Protein AF-A0A2D7HIH8-F1 (afdb_monomer_lite)

Sequence (206 aa):
MIPDLDVGAEVGEQAYMVDDRPMPNAGRTKSVAWIARYSQILTGLLAQSIFVVACVTLFLMLADKAQQDDVNGSGTAVMVAGGFLPLLVSVIYMFLAVKVKFRRALDAYQASDDSPSLPICTDQPLTKPLETLLLAFTAAIHKSQAFFFTSATINLVLVFFDESWLHLLFAFLCAFSIVWLVPTVGRLARFIQNALDMQRDVNAAS

Structure (mmCIF, N/CA/C/O backbone):
data_AF-A0A2D7HIH8-F1
#
_entry.id   AF-A0A2D7HIH8-F1
#
loop_
_atom_site.group_PDB
_atom_site.id
_atom_site.type_symbol
_atom_site.label_atom_id
_atom_site.label_alt_id
_atom_site.label_comp_id
_atom_site.label_asym_id
_atom_site.label_entity_id
_atom_site.label_seq_id
_atom_site.pdbx_PDB_ins_code
_atom_site.Cartn_x
_atom_site.Cartn_y
_atom_site.Cartn_z
_atom_site.occupancy
_atom_site.B_iso_or_equiv
_atom_site.auth_seq_id
_atom_site.auth_comp_id
_atom_site.auth_asym_id
_atom_site.auth_atom_id
_atom_site.pdbx_PDB_model_num
ATOM 1 N N . MET A 1 1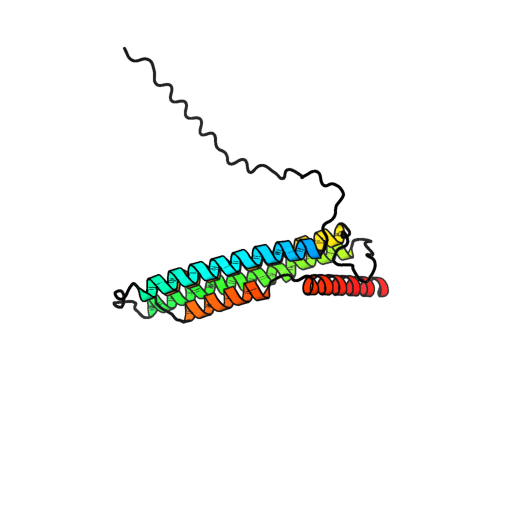 ? -2.226 63.206 -20.205 1.00 38.53 1 MET A N 1
ATOM 2 C CA . MET A 1 1 ? -2.644 63.290 -18.793 1.00 38.53 1 MET A CA 1
ATOM 3 C C . MET A 1 1 ? -3.274 61.947 -18.476 1.00 38.53 1 MET A C 1
ATOM 5 O O . MET A 1 1 ? -4.371 61.672 -18.940 1.00 38.53 1 MET A O 1
ATOM 9 N N . ILE A 1 2 ? -2.465 61.055 -17.913 1.00 36.53 2 ILE A N 1
ATOM 10 C CA . ILE A 1 2 ? -2.778 59.644 -17.660 1.00 36.53 2 ILE A CA 1
ATOM 11 C C . ILE A 1 2 ? -3.163 59.574 -16.179 1.00 36.53 2 ILE A C 1
ATOM 13 O O . ILE A 1 2 ? -2.367 60.067 -15.382 1.00 36.53 2 ILE A O 1
ATOM 17 N N . PRO A 1 3 ? -4.345 59.063 -15.798 1.00 43.69 3 PRO A N 1
ATOM 18 C CA . PRO A 1 3 ? -4.648 58.825 -14.396 1.00 43.69 3 PRO A CA 1
ATOM 19 C C . PRO A 1 3 ? -3.954 57.552 -13.901 1.00 43.69 3 PRO A C 1
ATOM 21 O O . PRO A 1 3 ? -3.721 56.610 -14.660 1.00 43.69 3 PRO A O 1
ATOM 24 N N . ASP A 1 4 ? -3.598 57.611 -12.625 1.00 36.56 4 ASP A N 1
ATOM 25 C CA . ASP A 1 4 ? -2.569 56.845 -11.942 1.00 36.56 4 ASP A CA 1
ATOM 26 C C . ASP A 1 4 ? -2.761 55.322 -11.914 1.00 36.56 4 ASP A C 1
ATOM 28 O O . ASP A 1 4 ? -3.851 54.784 -11.715 1.00 36.56 4 ASP A O 1
ATOM 32 N N . LEU A 1 5 ? -1.624 54.643 -12.073 1.00 40.06 5 LEU A N 1
ATOM 33 C CA . LEU A 1 5 ? -1.386 53.250 -11.722 1.00 40.06 5 LEU A CA 1
ATOM 34 C C . LEU A 1 5 ? -1.278 53.142 -10.198 1.00 40.06 5 LEU A C 1
ATOM 36 O O . LEU A 1 5 ? -0.216 53.410 -9.643 1.00 40.06 5 LEU A O 1
ATOM 40 N N . ASP A 1 6 ? -2.346 52.696 -9.545 1.00 34.28 6 ASP A N 1
ATOM 41 C CA . ASP A 1 6 ? -2.278 52.183 -8.177 1.00 34.28 6 ASP A CA 1
ATOM 42 C C . ASP A 1 6 ? -2.284 50.648 -8.239 1.00 34.28 6 ASP A C 1
ATOM 44 O O . ASP A 1 6 ? -3.316 49.979 -8.179 1.00 34.28 6 ASP A O 1
ATOM 48 N N . VAL A 1 7 ? -1.101 50.078 -8.491 1.00 37.53 7 VAL A N 1
ATOM 49 C CA . VAL A 1 7 ? -0.862 48.632 -8.397 1.00 37.53 7 VAL A CA 1
ATOM 50 C C . VAL A 1 7 ? -0.549 48.329 -6.936 1.00 37.53 7 VAL A C 1
ATOM 52 O O . VAL A 1 7 ? 0.606 48.192 -6.532 1.00 37.53 7 VAL A O 1
ATOM 55 N N . GLY A 1 8 ? -1.609 48.250 -6.136 1.00 32.06 8 GLY A N 1
ATOM 56 C CA . GLY A 1 8 ? -1.572 47.652 -4.810 1.00 32.06 8 GLY A CA 1
ATOM 57 C C . GLY A 1 8 ? -1.309 46.154 -4.939 1.00 32.06 8 GLY A C 1
ATOM 58 O O . GLY A 1 8 ? -2.203 45.373 -5.255 1.00 32.06 8 GLY A O 1
ATOM 59 N N . ALA A 1 9 ? -0.059 45.756 -4.724 1.00 38.03 9 ALA A N 1
ATOM 60 C CA . ALA A 1 9 ? 0.328 44.369 -4.541 1.00 38.03 9 ALA A CA 1
ATOM 61 C C . ALA A 1 9 ? -0.139 43.885 -3.158 1.00 38.03 9 ALA A C 1
ATOM 63 O O . ALA A 1 9 ? 0.618 43.930 -2.193 1.00 38.03 9 ALA A O 1
ATOM 64 N N . GLU A 1 10 ? -1.372 43.391 -3.063 1.00 32.16 10 GLU A N 1
ATOM 65 C CA . GLU A 1 10 ? -1.753 42.470 -1.991 1.00 32.16 10 GLU A CA 1
ATOM 66 C C . GLU A 1 10 ? -1.713 41.043 -2.537 1.00 32.16 10 GLU A C 1
ATOM 68 O O . GLU A 1 10 ? -2.625 40.555 -3.202 1.00 32.16 10 GLU A O 1
ATOM 73 N N . VAL A 1 11 ? -0.591 40.378 -2.259 1.00 34.62 11 VAL A N 1
ATOM 74 C CA . VAL A 1 11 ? -0.407 38.930 -2.381 1.00 34.62 11 VAL A CA 1
ATOM 75 C C . VAL A 1 11 ? -1.302 38.268 -1.331 1.00 34.62 11 VAL A C 1
ATOM 77 O O . VAL A 1 11 ? -0.875 37.917 -0.233 1.00 34.62 11 VAL A O 1
ATOM 80 N N . GLY A 1 12 ? -2.584 38.165 -1.660 1.00 34.81 12 GLY A N 1
ATOM 81 C CA . GLY A 1 12 ? -3.592 37.446 -0.904 1.00 34.81 12 GLY A CA 1
ATOM 82 C C . GLY A 1 12 ? -3.824 36.071 -1.508 1.00 34.81 12 GLY A C 1
ATOM 83 O O . GLY A 1 12 ? -4.753 35.899 -2.275 1.00 34.81 12 GLY A O 1
ATOM 84 N N . GLU A 1 13 ? -2.997 35.095 -1.142 1.00 34.56 13 GLU A N 1
ATOM 85 C CA . GLU A 1 13 ? -3.428 33.695 -1.042 1.00 34.56 13 GLU A CA 1
ATOM 86 C C . GLU A 1 13 ? -2.416 32.938 -0.176 1.00 34.56 13 GLU A C 1
ATOM 88 O O . GLU A 1 13 ? -1.665 32.063 -0.605 1.00 34.56 13 GLU A O 1
ATOM 93 N N . GLN A 1 14 ? -2.388 33.299 1.112 1.00 31.08 14 GLN A N 1
ATOM 94 C CA . GLN A 1 14 ? -2.093 32.288 2.117 1.00 31.08 14 GLN A CA 1
ATOM 95 C C . GLN A 1 14 ? -3.115 31.178 1.894 1.00 31.08 14 GLN A C 1
ATOM 97 O O . GLN A 1 14 ? -4.311 31.388 2.098 1.00 31.08 14 GLN A O 1
ATOM 102 N N . ALA A 1 15 ? -2.635 30.020 1.445 1.00 32.78 15 ALA A N 1
ATOM 103 C CA . ALA A 1 15 ? -3.361 28.767 1.469 1.00 32.78 15 ALA A CA 1
ATOM 104 C C . ALA A 1 15 ? -3.721 28.456 2.928 1.00 32.78 15 ALA A C 1
ATOM 106 O O . ALA A 1 15 ? -3.041 27.709 3.632 1.00 32.78 15 ALA A O 1
ATOM 107 N N . TYR A 1 16 ? -4.793 29.096 3.387 1.00 28.25 16 TYR A N 1
ATOM 108 C CA . TYR A 1 16 ? -5.536 28.745 4.572 1.00 28.25 16 TYR A CA 1
ATOM 109 C C . TYR A 1 16 ? -6.182 27.405 4.241 1.00 28.25 16 TYR A C 1
ATOM 111 O O . TYR A 1 16 ? -7.265 27.331 3.662 1.00 28.25 16 TYR A O 1
ATOM 119 N N . MET A 1 17 ? -5.437 26.333 4.513 1.00 34.25 17 MET A N 1
ATOM 120 C CA . MET A 1 17 ? -5.968 24.982 4.588 1.00 34.25 17 MET A CA 1
ATOM 121 C C . MET A 1 17 ? -7.079 25.042 5.625 1.00 34.25 17 MET A C 1
ATOM 123 O O . MET A 1 17 ? -6.814 25.071 6.824 1.00 34.25 17 MET A O 1
ATOM 127 N N . VAL A 1 18 ? -8.306 25.182 5.124 1.00 35.44 18 VAL A N 1
ATOM 128 C CA . VAL A 1 18 ? -9.526 25.197 5.914 1.00 35.44 18 VAL A CA 1
ATOM 129 C C . VAL A 1 18 ? -9.511 23.936 6.752 1.00 35.44 18 VAL A C 1
ATOM 131 O O . VAL A 1 18 ? -9.624 22.821 6.243 1.00 35.44 18 VAL A O 1
ATOM 134 N N . ASP A 1 19 ? -9.311 24.199 8.034 1.00 36.19 19 ASP A N 1
ATOM 135 C CA . ASP A 1 19 ? -9.434 23.293 9.147 1.00 36.19 19 ASP A CA 1
ATOM 136 C C . ASP A 1 19 ? -10.700 22.448 9.012 1.00 36.19 19 ASP A C 1
ATOM 138 O O . ASP A 1 19 ? -11.729 22.887 8.477 1.00 36.19 19 ASP A O 1
ATOM 142 N N . ASP A 1 20 ? -10.579 21.230 9.519 1.00 43.06 20 ASP A N 1
ATOM 143 C CA . ASP A 1 20 ? -11.629 20.248 9.713 1.00 43.06 20 ASP A CA 1
ATOM 144 C C . ASP A 1 20 ? -12.991 20.902 9.984 1.00 43.06 20 ASP A C 1
ATOM 146 O O . ASP A 1 20 ? -13.301 21.314 11.102 1.00 43.06 20 ASP A O 1
ATOM 150 N N . ARG A 1 21 ? -13.864 20.959 8.969 1.00 30.98 21 ARG A N 1
ATOM 151 C CA . ARG A 1 21 ? -15.290 21.142 9.243 1.00 30.98 21 ARG A CA 1
ATOM 152 C C . ARG A 1 21 ? -15.839 19.798 9.715 1.00 30.98 21 ARG A C 1
ATOM 154 O O . ARG A 1 21 ? -15.918 18.870 8.904 1.00 30.98 21 ARG A O 1
ATOM 161 N N . PRO A 1 22 ? -16.268 19.672 10.984 1.00 37.53 22 PRO A N 1
ATOM 162 C CA . PRO A 1 22 ? -16.961 18.483 11.437 1.00 37.53 22 PRO A CA 1
ATOM 163 C C . PRO A 1 22 ? -18.306 18.440 10.711 1.00 37.53 22 PRO A C 1
ATOM 165 O O . PRO A 1 22 ? -19.187 19.267 10.948 1.00 37.53 22 PRO A O 1
ATOM 168 N N . MET A 1 23 ? -18.472 17.488 9.793 1.00 38.31 23 MET A N 1
ATOM 169 C CA . MET A 1 23 ? -19.805 17.171 9.289 1.00 38.31 23 MET A CA 1
ATOM 170 C C . MET A 1 23 ? -20.709 16.813 10.482 1.00 38.31 23 MET A C 1
ATOM 172 O O . MET A 1 23 ? -20.286 16.039 11.348 1.00 38.31 23 MET A O 1
ATOM 176 N N . PRO A 1 24 ? -21.955 17.317 10.533 1.00 37.25 24 PRO A N 1
ATOM 177 C CA . PRO A 1 24 ? -22.901 16.997 11.590 1.00 37.25 24 PRO A CA 1
ATOM 178 C C . PRO A 1 24 ? -23.431 15.572 11.383 1.00 37.25 24 PRO A C 1
ATOM 180 O O . PRO A 1 24 ? -24.516 15.356 10.861 1.00 37.25 24 PRO A O 1
ATOM 183 N N . ASN A 1 25 ? -22.635 14.585 11.787 1.00 38.59 25 ASN A N 1
ATOM 184 C CA . ASN A 1 25 ? -23.051 13.208 12.050 1.00 38.59 25 ASN A CA 1
ATOM 185 C C . ASN A 1 25 ? -22.537 12.814 13.442 1.00 38.59 25 ASN A C 1
ATOM 187 O O . ASN A 1 25 ? -21.854 11.808 13.627 1.00 38.59 25 ASN A O 1
ATOM 191 N N . ALA A 1 26 ? -22.848 13.642 14.440 1.00 37.25 26 ALA A N 1
ATOM 192 C CA . ALA A 1 26 ? -22.673 13.293 15.841 1.00 37.25 26 ALA A CA 1
ATOM 193 C C . ALA A 1 26 ? -23.680 12.185 16.197 1.00 37.25 26 ALA A C 1
ATOM 195 O O . ALA A 1 26 ? -24.811 12.464 16.582 1.00 37.25 26 ALA A O 1
ATOM 196 N N . GLY A 1 27 ? -23.290 10.924 15.997 1.00 46.00 27 GLY A N 1
ATOM 197 C CA . GLY A 1 27 ? -24.032 9.771 16.520 1.00 46.00 27 GLY A CA 1
ATOM 198 C C . GLY A 1 27 ? -24.073 8.520 15.644 1.00 46.00 27 GLY A C 1
ATOM 199 O O . GLY A 1 27 ? -24.504 7.482 16.132 1.00 46.00 27 GLY A O 1
ATOM 200 N N . ARG A 1 28 ? -23.627 8.563 14.380 1.00 53.22 28 ARG A N 1
ATOM 201 C CA . ARG A 1 28 ? -23.607 7.365 13.523 1.00 53.22 28 ARG A CA 1
ATOM 202 C C . ARG A 1 28 ? -22.171 6.879 13.354 1.00 53.22 28 ARG A C 1
ATOM 204 O O . ARG A 1 28 ? -21.472 7.305 12.438 1.00 53.22 28 ARG A O 1
ATOM 211 N N . THR A 1 29 ? -21.735 6.026 14.271 1.00 62.94 29 THR A N 1
ATOM 212 C CA . THR A 1 29 ? -20.437 5.358 14.174 1.00 62.94 29 THR A CA 1
ATOM 213 C C . THR A 1 29 ? -20.389 4.475 12.927 1.00 62.94 29 THR A C 1
ATOM 215 O O . THR A 1 29 ? -21.399 3.908 12.489 1.00 62.94 29 THR A O 1
ATOM 218 N N . LYS A 1 30 ? -19.223 4.424 12.280 1.00 80.00 30 LYS A N 1
ATOM 219 C CA . LYS A 1 30 ? -19.047 3.693 11.016 1.00 80.00 30 LYS A CA 1
ATOM 220 C C . LYS A 1 30 ? -19.024 2.187 11.273 1.00 80.00 30 LYS A C 1
ATOM 222 O O . LYS A 1 30 ? -18.471 1.735 12.269 1.00 80.00 30 LYS A O 1
ATOM 227 N N . SER A 1 31 ? -19.602 1.402 10.365 1.00 82.38 31 SER A N 1
ATOM 228 C CA . SER A 1 31 ? -19.526 -0.062 10.425 1.00 82.38 31 SER A CA 1
ATOM 229 C C . SER A 1 31 ? -18.225 -0.585 9.806 1.00 82.38 31 SER A C 1
ATOM 231 O O . SER A 1 31 ? -17.605 0.078 8.965 1.00 82.38 31 SER A O 1
ATOM 233 N N . VAL A 1 32 ? -17.822 -1.807 10.172 1.00 81.56 32 VAL A N 1
ATOM 234 C CA . VAL A 1 32 ? -16.641 -2.484 9.593 1.00 81.56 32 VAL A CA 1
ATOM 235 C C . VAL A 1 32 ? -16.785 -2.616 8.078 1.00 81.56 32 VAL A C 1
ATOM 237 O O . VAL A 1 32 ? -15.830 -2.374 7.339 1.00 81.56 32 VAL A O 1
ATOM 240 N N . ALA A 1 33 ? -17.984 -2.969 7.606 1.00 84.19 33 ALA A N 1
ATOM 241 C CA . ALA A 1 33 ? -18.280 -3.107 6.186 1.00 84.19 33 ALA A CA 1
ATOM 242 C C . ALA A 1 33 ? -18.100 -1.784 5.428 1.00 84.19 33 ALA A C 1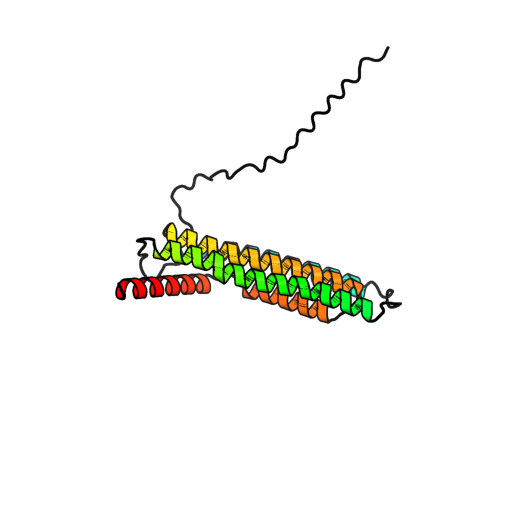
ATOM 244 O O . ALA A 1 33 ? -17.541 -1.780 4.330 1.00 84.19 33 ALA A O 1
ATOM 245 N N . TRP A 1 34 ? -18.522 -0.659 6.018 1.00 86.12 34 TRP A N 1
ATOM 246 C CA . TRP A 1 34 ? -18.330 0.661 5.416 1.00 86.12 34 TRP A CA 1
ATOM 247 C C . TRP A 1 34 ? -16.842 1.012 5.301 1.00 86.12 34 TRP A C 1
ATOM 249 O O . TRP A 1 34 ? -16.383 1.389 4.221 1.00 86.12 34 TRP A O 1
ATOM 259 N N . ILE A 1 35 ? -16.080 0.819 6.384 1.00 84.50 35 ILE A N 1
ATOM 260 C CA . ILE A 1 35 ? -14.635 1.096 6.425 1.00 84.50 35 ILE A CA 1
ATOM 261 C C . ILE A 1 35 ? -13.893 0.231 5.395 1.00 84.50 35 ILE A C 1
ATOM 263 O O . ILE A 1 35 ? -13.092 0.747 4.617 1.00 84.50 35 ILE A O 1
ATOM 267 N N . ALA A 1 36 ? -14.206 -1.066 5.331 1.00 85.56 36 ALA A N 1
ATOM 268 C CA . ALA A 1 36 ? -13.602 -1.987 4.372 1.00 85.56 36 ALA A CA 1
ATOM 269 C C . ALA A 1 36 ? -13.876 -1.575 2.920 1.00 85.56 36 ALA A C 1
ATOM 271 O O . ALA A 1 36 ? -12.947 -1.491 2.120 1.00 85.56 36 ALA A O 1
ATOM 272 N N . ARG A 1 37 ? -15.141 -1.286 2.577 1.00 87.38 37 ARG A N 1
ATOM 273 C CA . ARG A 1 37 ? -15.528 -0.899 1.210 1.00 87.38 37 ARG A CA 1
ATOM 274 C C . ARG A 1 37 ? -14.838 0.387 0.776 1.00 87.38 37 ARG A C 1
ATOM 276 O O . ARG A 1 37 ? -14.307 0.442 -0.329 1.00 87.38 37 ARG A O 1
ATOM 283 N N . TYR A 1 38 ? -14.806 1.392 1.651 1.00 88.06 38 TYR A N 1
ATOM 284 C CA . TYR A 1 38 ? -14.113 2.649 1.379 1.00 88.06 38 TYR A CA 1
ATOM 285 C C . TYR A 1 38 ? -12.633 2.409 1.045 1.00 88.06 38 TYR A C 1
ATOM 287 O O . TYR A 1 38 ? -12.128 2.875 0.023 1.00 88.06 38 TYR A O 1
ATOM 295 N N . SER A 1 39 ? -11.950 1.611 1.862 1.00 86.88 39 SER A N 1
ATOM 296 C CA . SER A 1 39 ? -10.544 1.287 1.643 1.00 86.88 39 SER A CA 1
ATOM 297 C C . SER A 1 39 ? -10.279 0.402 0.420 1.00 86.88 39 SER A C 1
ATOM 299 O O . SER A 1 39 ? -9.249 0.549 -0.242 1.00 86.88 39 SER A O 1
ATOM 301 N N . GLN A 1 40 ? -11.192 -0.514 0.092 1.00 88.81 40 GLN A N 1
ATOM 302 C CA . GLN A 1 40 ? -11.112 -1.327 -1.125 1.00 88.81 40 GLN A CA 1
ATOM 303 C C . GLN A 1 40 ? -11.205 -0.458 -2.380 1.00 88.81 40 GLN A C 1
ATOM 305 O O . GLN A 1 40 ? -10.411 -0.652 -3.299 1.00 88.81 40 GLN A O 1
ATOM 310 N N . ILE A 1 41 ? -12.114 0.525 -2.400 1.00 90.88 41 ILE A N 1
ATOM 311 C CA . ILE A 1 41 ? -12.233 1.489 -3.504 1.00 90.88 41 ILE A CA 1
ATOM 312 C C . ILE A 1 41 ? -10.928 2.272 -3.657 1.00 90.88 41 ILE A C 1
ATOM 314 O O . ILE A 1 41 ? -10.385 2.339 -4.758 1.00 90.88 41 ILE A O 1
ATOM 318 N N . LEU A 1 42 ? -10.382 2.802 -2.557 1.00 88.81 42 LEU A N 1
ATOM 319 C CA . LEU A 1 42 ? -9.128 3.557 -2.602 1.00 88.81 42 LEU A CA 1
ATOM 320 C C . LEU A 1 42 ? -7.961 2.699 -3.113 1.00 88.81 42 LEU A C 1
ATOM 322 O O . LEU A 1 42 ? -7.174 3.149 -3.944 1.00 88.81 42 LEU A O 1
ATOM 326 N N . THR A 1 43 ? -7.878 1.443 -2.668 1.00 89.19 43 THR A N 1
ATOM 327 C CA . THR A 1 43 ? -6.853 0.514 -3.161 1.00 89.19 43 THR A CA 1
ATOM 328 C C . THR A 1 43 ? -7.040 0.200 -4.647 1.00 89.19 43 THR A C 1
ATOM 330 O O . THR A 1 43 ? -6.061 0.133 -5.388 1.00 89.19 43 THR A O 1
ATOM 333 N N . GLY A 1 44 ? -8.288 0.040 -5.098 1.00 90.06 44 GLY A N 1
ATOM 334 C CA . GLY A 1 44 ? -8.624 -0.163 -6.506 1.00 90.06 44 GLY A CA 1
ATOM 335 C C . GLY A 1 44 ? -8.157 0.995 -7.387 1.00 90.06 44 GLY A C 1
ATOM 336 O O . GLY A 1 44 ? -7.532 0.757 -8.416 1.00 90.06 44 GLY A O 1
ATOM 337 N N . LEU A 1 45 ? -8.368 2.239 -6.943 1.00 92.75 45 LEU A N 1
ATOM 338 C CA . LEU A 1 45 ? -7.900 3.436 -7.650 1.00 92.75 45 LEU A CA 1
ATOM 339 C C . LEU A 1 45 ? -6.367 3.482 -7.764 1.00 92.75 45 LEU A C 1
ATOM 341 O O . LEU A 1 45 ? -5.838 3.815 -8.826 1.00 92.75 45 LEU A O 1
ATOM 345 N N . LEU A 1 46 ? -5.646 3.104 -6.702 1.00 90.44 46 LEU A N 1
ATOM 346 C CA . LEU A 1 46 ? -4.179 3.025 -6.721 1.00 90.44 46 LEU A CA 1
ATOM 347 C C . LEU A 1 46 ? -3.686 1.949 -7.695 1.00 90.44 46 LEU A C 1
ATOM 349 O O . LEU A 1 46 ? -2.807 2.217 -8.513 1.00 90.44 46 LEU A O 1
ATOM 353 N N . ALA A 1 47 ? -4.272 0.751 -7.644 1.00 89.25 47 ALA A N 1
ATOM 354 C CA . ALA A 1 47 ? -3.916 -0.343 -8.544 1.00 89.25 47 ALA A CA 1
ATOM 355 C C . ALA A 1 47 ? -4.201 0.012 -10.014 1.00 89.25 47 ALA A C 1
ATOM 357 O O . ALA A 1 47 ? -3.355 -0.219 -10.877 1.00 89.25 47 ALA A O 1
ATOM 358 N N . GLN A 1 48 ? -5.352 0.633 -10.289 1.00 92.69 48 GLN A N 1
ATOM 359 C CA . GLN A 1 48 ? -5.702 1.120 -11.622 1.00 92.69 48 GLN A CA 1
ATOM 360 C C . GLN A 1 48 ? -4.705 2.173 -12.116 1.00 92.69 48 GLN A C 1
ATOM 362 O O . GLN A 1 48 ? -4.273 2.113 -13.263 1.00 92.69 48 GLN A O 1
ATOM 367 N N . SER A 1 49 ? -4.305 3.108 -11.254 1.00 90.75 49 SER A N 1
ATOM 368 C CA . SER A 1 49 ? -3.330 4.146 -11.605 1.00 90.75 49 SER A CA 1
ATOM 369 C C . SER A 1 49 ? -1.976 3.538 -11.979 1.00 90.75 49 SER A C 1
ATOM 371 O O . SER A 1 49 ? -1.414 3.901 -13.008 1.00 90.75 49 SER A O 1
ATOM 373 N N . ILE A 1 50 ? -1.485 2.553 -11.215 1.00 90.69 50 ILE A N 1
ATOM 374 C CA . ILE A 1 50 ? -0.245 1.830 -11.553 1.00 90.69 50 ILE A CA 1
ATOM 375 C C . ILE A 1 50 ? -0.381 1.109 -12.890 1.00 90.69 50 ILE A C 1
ATOM 377 O O . ILE A 1 50 ? 0.534 1.170 -13.705 1.00 90.69 50 ILE A O 1
ATOM 381 N N . PHE A 1 51 ? -1.514 0.444 -13.130 1.00 90.88 51 PHE A N 1
ATOM 382 C CA . PHE A 1 51 ? -1.761 -0.250 -14.390 1.00 90.88 51 PHE A CA 1
ATOM 383 C C . PHE A 1 51 ? -1.711 0.709 -15.585 1.00 90.88 51 PHE A C 1
ATOM 385 O O . PHE A 1 51 ? -1.026 0.427 -16.563 1.00 90.88 51 PHE A O 1
ATOM 392 N N . VAL A 1 52 ? -2.366 1.871 -15.485 1.00 92.06 52 VAL A N 1
ATOM 393 C CA . VAL A 1 52 ? -2.338 2.897 -16.539 1.00 92.06 52 VAL A CA 1
ATOM 394 C C . VAL A 1 52 ? -0.914 3.398 -16.780 1.00 92.06 52 VAL A C 1
ATOM 396 O O . VAL A 1 52 ? -0.481 3.431 -17.930 1.00 92.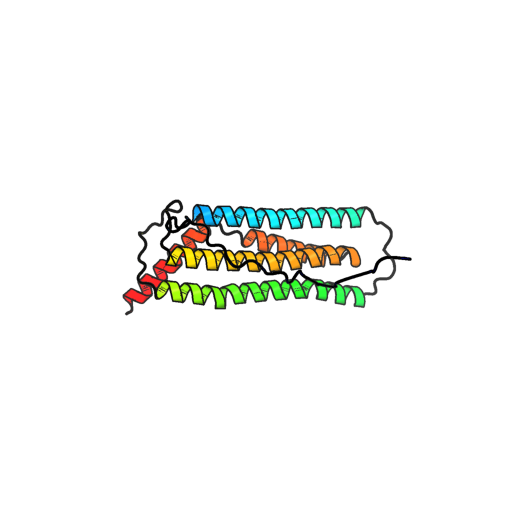06 52 VAL A O 1
ATOM 399 N N . VAL A 1 53 ? -0.168 3.736 -15.722 1.00 89.88 53 VAL A N 1
ATOM 400 C CA . VAL A 1 53 ? 1.230 4.185 -15.850 1.00 89.88 53 VAL A CA 1
ATOM 401 C C . VAL A 1 53 ? 2.087 3.098 -16.498 1.00 89.88 53 VAL A C 1
ATOM 403 O O . VAL A 1 53 ? 2.828 3.392 -17.427 1.00 89.88 53 VAL A O 1
ATOM 406 N N . ALA A 1 54 ? 1.935 1.836 -16.091 1.00 87.94 54 ALA A N 1
ATOM 407 C CA . ALA A 1 54 ? 2.669 0.718 -16.675 1.00 87.94 54 ALA A CA 1
ATOM 408 C C . ALA A 1 54 ? 2.345 0.520 -18.164 1.00 87.94 54 ALA A C 1
ATOM 410 O O . ALA A 1 54 ? 3.255 0.292 -18.957 1.00 87.94 54 ALA A O 1
ATOM 411 N N . CYS A 1 55 ? 1.075 0.643 -18.564 1.00 89.19 55 CYS A N 1
ATOM 412 C CA . CYS A 1 55 ? 0.677 0.587 -19.971 1.00 89.19 55 CYS A CA 1
ATOM 413 C C . CYS A 1 55 ? 1.285 1.732 -20.789 1.00 89.19 55 CYS A C 1
ATOM 415 O O . CYS A 1 55 ? 1.755 1.490 -21.898 1.00 89.19 55 CYS A O 1
ATOM 417 N N . VAL A 1 56 ? 1.293 2.957 -20.253 1.00 88.75 56 VAL A N 1
ATOM 418 C CA . VAL A 1 56 ? 1.906 4.118 -20.917 1.00 88.75 56 VAL A CA 1
ATOM 419 C C . VAL A 1 56 ? 3.414 3.924 -21.048 1.00 88.75 56 VAL A C 1
ATOM 421 O O . VAL A 1 56 ? 3.934 4.060 -22.150 1.00 88.75 56 VAL A O 1
ATOM 424 N N . THR A 1 57 ? 4.104 3.539 -19.972 1.00 84.88 57 THR A N 1
ATOM 425 C CA . THR A 1 57 ? 5.540 3.223 -20.000 1.00 84.88 57 THR A CA 1
ATOM 426 C C . THR A 1 57 ? 5.845 2.151 -21.044 1.00 84.88 57 THR A C 1
ATOM 428 O O . THR A 1 57 ? 6.715 2.351 -21.884 1.00 84.88 57 THR A O 1
ATOM 431 N N . LEU A 1 58 ? 5.105 1.038 -21.043 1.00 83.75 58 LEU A N 1
ATOM 432 C CA . LEU A 1 58 ? 5.310 -0.049 -22.000 1.00 83.75 58 LEU A CA 1
ATOM 433 C C . LEU A 1 58 ? 5.063 0.408 -23.443 1.00 83.75 58 LEU A C 1
ATOM 435 O O . LEU A 1 58 ? 5.819 0.044 -24.338 1.00 83.75 58 LEU A O 1
ATOM 439 N N . PHE A 1 59 ? 4.022 1.208 -23.678 1.00 86.19 59 PHE A N 1
ATOM 440 C CA . PHE A 1 59 ? 3.754 1.774 -24.997 1.00 86.19 59 PHE A CA 1
ATOM 441 C C . PHE A 1 59 ? 4.905 2.669 -25.468 1.00 86.19 59 PHE A C 1
ATOM 443 O O . PHE A 1 59 ? 5.337 2.529 -26.608 1.00 86.19 59 PHE A O 1
ATOM 450 N N . LEU A 1 60 ? 5.427 3.539 -24.597 1.00 83.31 60 LEU A N 1
ATOM 451 C CA . LEU A 1 60 ? 6.565 4.405 -24.914 1.00 83.31 60 LEU A CA 1
ATOM 452 C C . LEU A 1 60 ? 7.826 3.588 -25.227 1.00 83.31 60 LEU A C 1
ATOM 454 O O . LEU A 1 60 ? 8.466 3.859 -26.236 1.00 83.31 60 LEU A O 1
ATOM 458 N N . MET A 1 61 ? 8.118 2.541 -24.448 1.00 78.75 61 MET A N 1
ATOM 459 C CA . MET A 1 61 ? 9.245 1.633 -24.715 1.00 78.75 61 MET A CA 1
ATOM 460 C C . MET A 1 61 ? 9.105 0.875 -26.044 1.00 78.75 61 MET A C 1
ATOM 462 O O . MET A 1 61 ? 10.091 0.611 -26.718 1.00 78.75 61 MET A O 1
ATOM 466 N N . LEU A 1 62 ? 7.887 0.484 -26.435 1.00 80.38 62 LEU A N 1
ATOM 467 C CA . LEU A 1 62 ? 7.661 -0.223 -27.703 1.00 80.38 62 LEU A CA 1
ATOM 468 C C . LEU A 1 62 ? 7.646 0.718 -28.917 1.00 80.38 62 LEU A C 1
ATOM 470 O O . LEU A 1 62 ? 7.952 0.283 -30.031 1.00 80.38 62 LEU A O 1
ATOM 474 N N . ALA A 1 63 ? 7.233 1.972 -28.718 1.00 79.56 63 ALA A N 1
ATOM 475 C CA . ALA A 1 63 ? 7.156 2.988 -29.761 1.00 79.56 63 ALA A CA 1
ATOM 476 C C . ALA A 1 63 ? 8.523 3.615 -30.059 1.00 79.56 63 ALA A C 1
ATOM 478 O O . ALA A 1 63 ? 8.801 3.934 -31.218 1.00 79.56 63 ALA A O 1
ATOM 479 N N . ASP A 1 64 ? 9.369 3.769 -29.041 1.00 68.00 64 ASP A N 1
ATOM 480 C CA . ASP A 1 64 ? 10.699 4.341 -29.185 1.00 68.00 64 ASP A CA 1
ATOM 481 C C . ASP A 1 64 ? 11.737 3.234 -29.417 1.00 68.00 64 ASP A C 1
ATOM 483 O O . ASP A 1 64 ? 12.142 2.518 -28.511 1.00 68.00 64 ASP A O 1
ATOM 487 N N . LYS A 1 65 ? 12.142 3.044 -30.677 1.00 56.00 65 LYS A N 1
ATOM 488 C CA . LYS A 1 65 ? 13.178 2.070 -31.072 1.00 56.00 65 LYS A CA 1
ATOM 489 C C . LYS A 1 65 ? 14.596 2.658 -31.063 1.00 56.00 65 LYS A C 1
ATOM 491 O O . LYS A 1 65 ? 15.505 2.024 -31.597 1.00 56.00 65 LYS A O 1
ATOM 496 N N . ALA A 1 66 ? 14.783 3.878 -30.558 1.00 54.44 66 ALA A N 1
ATOM 497 C CA . ALA A 1 66 ? 15.906 4.723 -30.964 1.00 54.44 66 ALA A CA 1
ATOM 498 C C . ALA A 1 66 ? 16.903 5.112 -29.859 1.00 54.44 66 ALA A C 1
ATOM 500 O O . ALA A 1 66 ? 17.731 5.985 -30.108 1.00 54.44 66 ALA A O 1
ATOM 501 N N . GLN A 1 67 ? 16.902 4.476 -28.684 1.00 54.78 67 GLN A N 1
ATOM 502 C CA . GLN A 1 67 ? 17.817 4.866 -27.602 1.00 54.78 67 GLN A CA 1
ATOM 503 C C . GLN A 1 67 ? 18.674 3.699 -27.093 1.00 54.78 67 GLN A C 1
ATOM 505 O O . GLN A 1 67 ? 18.708 3.394 -25.908 1.00 54.78 67 GLN A O 1
ATOM 510 N N . GLN A 1 68 ? 19.390 3.046 -28.015 1.00 52.97 68 GLN A N 1
ATOM 511 C CA . GLN A 1 68 ? 20.291 1.927 -27.708 1.00 52.97 68 GLN A CA 1
ATOM 512 C C . GLN A 1 68 ? 21.775 2.320 -27.615 1.00 52.97 68 GLN A C 1
ATOM 514 O O . GLN A 1 68 ? 22.634 1.444 -27.582 1.00 52.97 68 GLN A O 1
ATOM 519 N N . ASP A 1 69 ? 22.094 3.613 -27.541 1.00 53.34 69 ASP A N 1
ATOM 520 C CA . ASP A 1 69 ? 23.482 4.066 -27.526 1.00 53.34 69 ASP A CA 1
ATOM 521 C C . ASP A 1 69 ? 23.828 4.790 -26.212 1.00 53.34 69 ASP A C 1
ATOM 523 O O . ASP A 1 69 ? 23.309 5.857 -25.894 1.00 53.34 69 ASP A O 1
ATOM 527 N N . ASP A 1 70 ? 24.771 4.178 -25.487 1.00 55.50 70 ASP A N 1
ATOM 528 C CA . ASP A 1 70 ? 25.667 4.787 -24.491 1.00 55.50 70 ASP A CA 1
ATOM 529 C C . ASP A 1 70 ? 25.229 4.869 -23.009 1.00 55.50 70 ASP A C 1
ATOM 531 O O . ASP A 1 70 ? 25.678 5.739 -22.259 1.00 55.50 70 ASP A O 1
ATOM 535 N N . VAL A 1 71 ? 24.431 3.912 -22.509 1.00 60.19 71 VAL A N 1
ATOM 536 C CA . VAL A 1 71 ? 24.297 3.721 -21.046 1.00 60.19 71 VAL A CA 1
ATOM 537 C C . VAL A 1 71 ? 25.434 2.831 -20.533 1.00 60.19 71 VAL A C 1
ATOM 539 O O . VAL A 1 71 ? 25.395 1.605 -20.612 1.00 60.19 71 VAL A O 1
ATOM 542 N N . ASN A 1 72 ? 26.479 3.464 -19.999 1.00 68.75 72 ASN A N 1
ATOM 543 C CA . ASN A 1 72 ? 27.609 2.775 -19.376 1.00 68.75 72 ASN A CA 1
ATOM 544 C C . ASN A 1 72 ? 27.152 1.999 -18.118 1.00 68.75 72 ASN A C 1
ATOM 546 O O . ASN A 1 72 ? 26.281 2.466 -17.384 1.00 68.75 72 ASN A O 1
ATOM 550 N N . GLY A 1 73 ? 27.762 0.847 -17.806 1.00 68.88 73 GLY A N 1
ATOM 551 C CA . GLY A 1 73 ? 27.291 -0.046 -16.726 1.00 68.88 73 GLY A CA 1
ATOM 552 C C . GLY A 1 73 ? 27.242 0.586 -15.322 1.00 68.88 73 GLY A C 1
ATOM 553 O O . GLY A 1 73 ? 26.481 0.143 -14.460 1.00 68.88 73 GLY A O 1
ATOM 554 N N . SER A 1 74 ? 28.006 1.660 -15.088 1.00 73.50 74 SER A N 1
ATOM 555 C CA . SER A 1 74 ? 27.917 2.472 -13.868 1.00 73.50 74 SER A CA 1
ATOM 556 C C . SER A 1 74 ? 26.618 3.283 -13.782 1.00 73.50 74 SER A C 1
ATOM 558 O O . SER A 1 74 ? 26.068 3.424 -12.690 1.00 73.50 74 SER A O 1
ATOM 560 N N . GLY A 1 75 ? 26.099 3.770 -14.913 1.00 76.69 75 GLY A N 1
ATOM 561 C CA . GLY A 1 75 ? 24.820 4.474 -15.004 1.00 76.69 75 GLY A CA 1
ATOM 562 C C . GLY A 1 75 ? 23.650 3.565 -14.635 1.00 76.69 75 GLY A C 1
ATOM 563 O O . GLY A 1 75 ? 22.852 3.919 -13.769 1.00 76.69 75 GLY A O 1
ATOM 564 N N . THR A 1 76 ? 23.621 2.346 -15.180 1.00 79.38 76 THR A N 1
ATOM 565 C CA . THR A 1 76 ? 22.607 1.332 -14.843 1.00 79.38 76 THR A CA 1
ATOM 566 C C . THR A 1 76 ? 22.636 0.967 -13.357 1.00 79.38 76 THR A C 1
ATOM 568 O O . THR A 1 76 ? 21.591 0.878 -12.718 1.00 79.38 76 THR A O 1
ATOM 571 N N . ALA A 1 77 ? 23.821 0.810 -12.754 1.00 83.38 77 ALA A N 1
ATOM 572 C CA . ALA A 1 77 ? 23.928 0.493 -11.327 1.00 83.38 77 ALA A CA 1
ATOM 573 C C . ALA A 1 77 ? 23.339 1.600 -10.428 1.00 83.38 77 ALA A C 1
ATOM 575 O O . ALA A 1 77 ? 22.660 1.301 -9.441 1.00 83.38 77 ALA A O 1
ATOM 576 N N . VAL A 1 78 ? 23.564 2.872 -10.777 1.00 86.19 78 VAL A N 1
ATOM 577 C CA . VAL A 1 78 ? 22.992 4.021 -10.054 1.00 86.19 78 VAL A CA 1
ATOM 578 C C . VAL A 1 78 ? 21.472 4.069 -10.212 1.00 86.19 78 VAL A C 1
ATOM 580 O O . VAL A 1 78 ? 20.774 4.299 -9.223 1.00 86.19 78 VAL A O 1
ATOM 583 N N . MET A 1 79 ? 20.948 3.807 -11.412 1.00 85.50 79 MET A N 1
ATOM 584 C CA . MET A 1 79 ? 19.501 3.774 -11.656 1.00 85.50 79 MET A CA 1
ATOM 585 C C . MET A 1 79 ? 18.824 2.641 -10.881 1.00 85.50 79 MET A C 1
ATOM 587 O O . MET A 1 79 ? 17.880 2.900 -10.132 1.00 85.50 79 MET A O 1
ATOM 591 N N . VAL A 1 80 ? 19.385 1.427 -10.913 1.00 87.06 80 VAL A N 1
ATOM 592 C CA . VAL A 1 80 ? 18.889 0.284 -10.126 1.00 87.06 80 VAL A CA 1
ATOM 593 C C . VAL A 1 80 ? 18.880 0.599 -8.627 1.00 87.06 80 VAL A C 1
ATOM 595 O O . VAL A 1 80 ? 17.877 0.345 -7.953 1.00 87.06 80 VAL A O 1
ATOM 598 N N . ALA A 1 81 ? 19.944 1.211 -8.096 1.00 88.69 81 ALA A N 1
ATOM 599 C CA . ALA A 1 81 ? 19.978 1.663 -6.704 1.00 88.69 81 ALA A CA 1
ATOM 600 C C . ALA A 1 81 ? 18.899 2.725 -6.416 1.00 88.69 81 ALA A C 1
ATOM 602 O O . ALA A 1 81 ? 18.227 2.663 -5.382 1.00 88.69 81 ALA A O 1
ATOM 603 N N . GLY A 1 82 ? 18.686 3.653 -7.354 1.00 87.31 82 GLY A N 1
ATOM 604 C CA . GLY A 1 82 ? 17.630 4.663 -7.309 1.00 87.31 82 GLY A CA 1
ATOM 605 C C . GLY A 1 82 ? 16.213 4.081 -7.323 1.00 87.31 82 GLY A C 1
ATOM 606 O O . GLY A 1 82 ? 15.325 4.653 -6.698 1.00 87.31 82 GLY A O 1
ATOM 607 N N . GLY A 1 83 ? 15.994 2.928 -7.960 1.00 86.25 83 GLY A N 1
ATOM 608 C CA . GLY A 1 83 ? 14.711 2.215 -7.933 1.00 86.25 83 GLY A CA 1
ATOM 609 C C . GLY A 1 83 ? 14.508 1.353 -6.686 1.00 86.25 83 GLY A C 1
ATOM 610 O O . G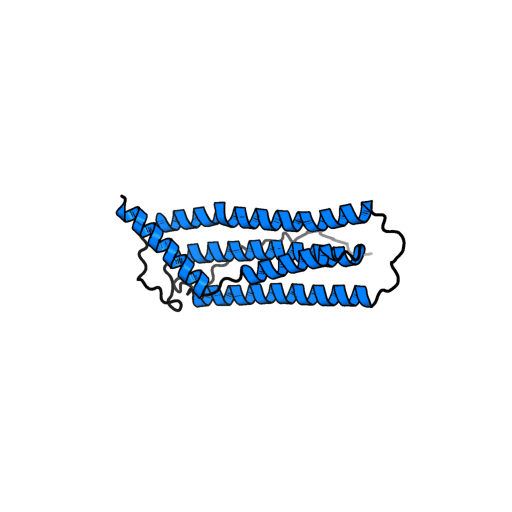LY A 1 83 ? 13.390 1.254 -6.166 1.00 86.25 83 GLY A O 1
ATOM 611 N N . PHE A 1 84 ? 15.589 0.772 -6.162 1.00 90.94 84 PHE A N 1
ATOM 612 C CA . PHE A 1 84 ? 15.562 -0.052 -4.954 1.00 90.94 84 PHE A CA 1
ATOM 613 C C . PHE A 1 84 ? 15.388 0.774 -3.670 1.00 90.94 84 PHE A C 1
ATOM 615 O O . PHE A 1 84 ? 14.667 0.363 -2.759 1.00 90.94 84 PHE A O 1
ATOM 622 N N . LEU A 1 85 ? 16.012 1.952 -3.578 1.00 92.50 85 LEU A N 1
ATOM 623 C CA . LEU A 1 85 ? 15.980 2.774 -2.364 1.00 92.50 85 LEU A CA 1
ATOM 624 C C . LEU A 1 85 ? 14.548 3.199 -1.950 1.00 92.50 85 LEU A C 1
ATOM 626 O O . LEU A 1 85 ? 14.197 3.002 -0.783 1.00 92.50 85 LEU A O 1
ATOM 630 N N . PRO A 1 86 ? 13.671 3.699 -2.846 1.00 89.38 86 PRO A N 1
ATOM 631 C CA . PRO A 1 86 ? 12.274 3.992 -2.519 1.00 89.38 86 PRO A CA 1
ATOM 632 C C . PRO A 1 86 ? 11.486 2.760 -2.066 1.00 89.38 86 PRO A C 1
ATOM 634 O O . PRO A 1 86 ? 10.635 2.866 -1.177 1.00 89.38 86 PRO A O 1
ATOM 637 N N . LEU A 1 87 ? 11.780 1.586 -2.636 1.00 90.38 87 LEU A N 1
ATOM 638 C CA . LEU A 1 87 ? 11.154 0.3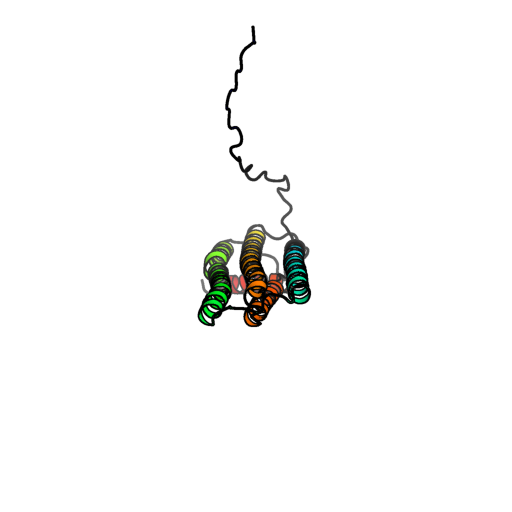26 -2.231 1.00 90.38 87 LEU A CA 1
ATOM 639 C C . LEU A 1 87 ? 11.555 -0.016 -0.793 1.00 90.38 87 LEU A C 1
ATOM 641 O O . LEU A 1 87 ? 10.692 -0.297 0.042 1.00 90.38 87 LEU A O 1
ATOM 645 N N . LEU A 1 88 ? 12.848 0.085 -0.476 1.00 93.44 88 LEU A N 1
ATOM 646 C CA . LEU A 1 88 ? 13.367 -0.140 0.871 1.00 93.44 88 LEU A CA 1
ATOM 647 C C . LEU A 1 88 ? 12.731 0.818 1.891 1.00 93.44 88 LEU A C 1
ATOM 649 O O . LEU A 1 88 ? 12.269 0.380 2.946 1.00 93.44 88 LEU A O 1
ATOM 653 N N . VAL A 1 89 ? 12.642 2.110 1.561 1.00 92.69 89 VAL A N 1
ATOM 654 C CA . VAL A 1 89 ? 11.981 3.119 2.407 1.00 92.69 89 VAL A CA 1
ATOM 655 C C . VAL A 1 89 ? 10.506 2.775 2.633 1.00 92.69 89 VAL A C 1
ATOM 657 O O . VAL A 1 89 ? 10.019 2.879 3.760 1.00 92.69 89 VAL A O 1
ATOM 660 N N . SER A 1 90 ? 9.802 2.309 1.599 1.00 91.69 90 SER A N 1
ATOM 661 C CA . SER A 1 90 ? 8.393 1.900 1.694 1.00 91.69 90 SER A CA 1
ATOM 662 C C . SER A 1 90 ? 8.201 0.731 2.663 1.00 91.69 90 SER A C 1
ATOM 664 O O . SER A 1 90 ? 7.305 0.760 3.514 1.00 91.69 90 SER A O 1
ATOM 666 N N . VAL A 1 91 ? 9.087 -0.267 2.596 1.00 90.75 91 VAL A N 1
ATOM 667 C CA . VAL A 1 91 ? 9.091 -1.414 3.515 1.00 90.75 91 VAL A CA 1
ATOM 668 C C . VAL A 1 91 ? 9.361 -0.959 4.951 1.00 90.75 91 VAL A C 1
ATOM 670 O O . VAL A 1 91 ? 8.600 -1.310 5.856 1.00 90.75 91 VAL A O 1
ATOM 673 N N . ILE A 1 92 ? 10.387 -0.131 5.174 1.00 91.12 92 ILE A N 1
ATOM 674 C CA . ILE A 1 92 ? 10.709 0.412 6.505 1.00 91.12 92 ILE A CA 1
ATOM 675 C C . ILE A 1 92 ? 9.517 1.190 7.074 1.00 91.12 92 ILE A C 1
ATOM 677 O O . ILE A 1 92 ? 9.139 0.991 8.232 1.00 91.12 92 ILE A O 1
ATOM 681 N N . TYR A 1 93 ? 8.883 2.039 6.263 1.00 89.75 93 TYR A N 1
ATOM 682 C CA . TYR A 1 93 ? 7.715 2.805 6.686 1.00 89.75 93 TYR A CA 1
ATOM 683 C C . TYR A 1 93 ? 6.558 1.898 7.111 1.00 89.75 93 TYR A C 1
ATOM 685 O O . TYR A 1 93 ? 5.943 2.132 8.153 1.00 89.75 93 TYR A O 1
ATOM 693 N N . MET A 1 94 ? 6.274 0.844 6.340 1.00 88.25 94 MET A N 1
ATOM 694 C CA . MET A 1 94 ? 5.259 -0.149 6.692 1.00 88.25 94 MET A CA 1
ATOM 695 C C . MET A 1 94 ? 5.549 -0.780 8.061 1.00 88.25 94 MET A C 1
ATOM 697 O O . MET A 1 94 ? 4.658 -0.833 8.912 1.00 88.25 94 MET A O 1
ATOM 701 N N . PHE A 1 95 ? 6.796 -1.179 8.322 1.00 86.56 95 PHE A N 1
ATOM 702 C CA . PHE A 1 95 ? 7.185 -1.712 9.631 1.00 86.56 95 PHE A CA 1
ATOM 703 C C . PHE A 1 95 ? 7.000 -0.695 10.763 1.00 86.56 95 PHE A C 1
ATOM 705 O O . PHE A 1 95 ? 6.465 -1.049 11.815 1.00 86.56 95 PHE A O 1
ATOM 712 N N . LEU A 1 96 ? 7.384 0.568 10.560 1.00 85.69 96 LEU A N 1
ATOM 713 C CA . LEU A 1 96 ? 7.204 1.628 11.560 1.00 85.69 96 LEU A CA 1
ATOM 714 C C . LEU A 1 96 ? 5.726 1.923 11.836 1.00 85.69 96 LEU A C 1
ATOM 716 O O . LEU A 1 96 ? 5.337 2.119 12.991 1.00 85.69 96 LEU A O 1
ATOM 720 N N . ALA A 1 97 ? 4.885 1.923 10.802 1.00 81.19 97 ALA A N 1
ATOM 721 C CA . ALA A 1 97 ? 3.448 2.117 10.948 1.00 81.19 97 ALA A CA 1
ATOM 722 C C . ALA A 1 97 ? 2.822 1.010 11.817 1.00 81.19 97 ALA A C 1
ATOM 724 O O . ALA A 1 97 ? 2.056 1.318 12.735 1.00 81.19 97 ALA A O 1
ATOM 725 N N . VAL A 1 98 ? 3.221 -0.249 11.597 1.00 74.38 98 VAL A N 1
ATOM 726 C CA . VAL A 1 98 ? 2.769 -1.418 12.374 1.00 74.38 98 VAL A CA 1
ATOM 727 C C . VAL A 1 98 ? 3.346 -1.437 13.795 1.00 74.38 98 VAL A C 1
ATOM 729 O O . VAL A 1 98 ? 2.642 -1.765 14.747 1.00 74.38 98 VAL A O 1
ATOM 732 N N . LYS A 1 99 ? 4.622 -1.096 13.986 1.00 73.56 99 LYS A N 1
ATOM 733 C CA . LYS A 1 99 ? 5.262 -1.184 15.310 1.00 73.56 99 LYS A CA 1
ATOM 734 C C . LYS A 1 99 ? 4.909 -0.026 16.236 1.00 73.56 99 LYS A C 1
ATOM 736 O O . LYS A 1 99 ? 4.779 -0.250 17.434 1.00 73.56 99 LYS A O 1
ATOM 741 N N . VAL A 1 100 ? 4.786 1.190 15.706 1.00 74.50 100 VAL A N 1
ATOM 742 C CA . VAL A 1 100 ? 4.681 2.408 16.525 1.00 74.50 100 VAL A CA 1
ATOM 743 C C . VAL A 1 100 ? 3.246 2.914 16.581 1.00 74.50 100 VAL A C 1
ATOM 745 O O . VAL A 1 100 ? 2.646 2.982 17.651 1.00 74.50 100 VAL A O 1
ATOM 748 N N . LYS A 1 101 ? 2.679 3.275 15.426 1.00 71.25 101 LYS A N 1
ATOM 749 C CA . LYS A 1 101 ? 1.366 3.942 15.376 1.00 71.25 101 LYS A CA 1
ATOM 750 C C . LYS A 1 101 ? 0.244 2.985 15.727 1.00 71.25 101 LYS A C 1
ATOM 752 O O . LYS A 1 101 ? -0.658 3.338 16.478 1.00 71.25 101 LYS A O 1
ATOM 757 N N . PHE A 1 102 ? 0.338 1.775 15.196 1.00 70.62 102 PHE A N 1
ATOM 758 C CA . PHE A 1 102 ? -0.646 0.747 15.450 1.00 70.62 102 PHE A CA 1
ATOM 759 C C . PHE A 1 102 ? -0.612 0.266 16.909 1.00 70.62 102 PHE A C 1
ATOM 761 O O . PHE A 1 102 ? -1.660 0.214 17.545 1.00 70.62 102 PHE A O 1
ATOM 768 N N . ARG A 1 103 ? 0.577 0.025 17.479 1.00 74.56 103 ARG A N 1
ATOM 769 C CA . ARG A 1 103 ? 0.701 -0.364 18.892 1.00 74.56 103 ARG A CA 1
ATOM 770 C C . ARG A 1 103 ? 0.106 0.679 19.834 1.00 74.56 103 ARG A C 1
ATOM 772 O O . ARG A 1 103 ? -0.691 0.330 20.686 1.00 74.56 103 ARG A O 1
ATOM 779 N N . ARG A 1 104 ? 0.373 1.965 19.592 1.00 76.38 104 ARG A N 1
ATOM 780 C CA . ARG A 1 104 ? -0.216 3.055 20.381 1.00 76.38 104 ARG A CA 1
ATOM 781 C C . ARG A 1 104 ? -1.748 3.097 20.310 1.00 76.38 104 ARG A C 1
ATOM 783 O O . ARG A 1 104 ? -2.389 3.428 21.300 1.00 76.38 104 ARG A O 1
ATOM 790 N N . ALA A 1 105 ? -2.333 2.796 19.149 1.00 75.00 105 ALA A N 1
ATOM 791 C CA . ALA A 1 105 ? -3.786 2.724 19.000 1.00 75.00 105 ALA A CA 1
ATOM 792 C C . ALA A 1 105 ? -4.373 1.503 19.728 1.00 75.00 105 ALA A C 1
ATOM 794 O O . ALA A 1 105 ? -5.442 1.611 20.324 1.00 75.00 105 ALA A O 1
ATOM 795 N N . LEU A 1 106 ? -3.662 0.371 19.711 1.00 76.75 106 LEU A N 1
ATOM 796 C CA . LEU A 1 106 ? -4.041 -0.833 20.448 1.00 76.75 106 LEU A CA 1
ATOM 797 C C . LEU A 1 106 ? -3.967 -0.614 21.965 1.00 76.75 106 LEU A C 1
ATOM 799 O O . LEU A 1 106 ? -4.926 -0.933 22.656 1.00 76.75 106 LEU A O 1
ATOM 803 N N . ASP A 1 107 ? -2.890 -0.006 22.464 1.00 78.56 107 ASP A N 1
ATOM 804 C CA . ASP A 1 107 ? -2.726 0.312 23.888 1.00 78.56 107 ASP A CA 1
ATOM 805 C C . ASP A 1 107 ? -3.853 1.250 24.370 1.00 78.56 107 ASP A C 1
ATOM 807 O O . ASP A 1 107 ? -4.426 1.055 25.439 1.00 78.56 107 ASP A O 1
ATOM 811 N N . ALA A 1 108 ? -4.234 2.241 23.551 1.00 79.31 108 ALA A N 1
ATOM 812 C CA . ALA A 1 108 ? -5.347 3.146 23.851 1.00 79.31 108 ALA A CA 1
ATOM 813 C C . ALA A 1 108 ? -6.715 2.441 23.864 1.00 79.31 108 ALA A C 1
ATOM 815 O O . ALA A 1 108 ? -7.592 2.826 24.633 1.00 79.31 108 ALA A O 1
ATOM 816 N N . TYR A 1 109 ? -6.900 1.421 23.021 1.00 78.75 109 TYR A N 1
ATOM 817 C CA . TYR A 1 109 ? -8.100 0.588 23.029 1.00 78.75 109 TYR A CA 1
ATOM 818 C C . TYR A 1 109 ? -8.140 -0.332 24.257 1.00 78.75 109 TYR A C 1
ATOM 820 O O . TYR A 1 109 ? -9.170 -0.422 24.915 1.00 78.75 109 TYR A O 1
ATOM 828 N N . GLN A 1 110 ? -7.019 -0.961 24.619 1.00 76.12 110 GLN A N 1
ATOM 829 C CA . GLN A 1 110 ? -6.928 -1.817 25.808 1.00 76.12 110 GLN A CA 1
ATOM 830 C C . GLN A 1 110 ? -7.160 -1.044 27.109 1.00 76.12 110 GLN A C 1
ATOM 832 O O . GLN A 1 110 ? -7.762 -1.578 28.032 1.00 76.12 110 GLN A O 1
ATOM 837 N N . ALA A 1 111 ? -6.723 0.217 27.163 1.00 76.12 111 ALA A N 1
ATOM 838 C CA . ALA A 1 111 ? -6.998 1.121 28.277 1.00 76.12 111 ALA A CA 1
ATOM 839 C C . ALA A 1 111 ? -8.447 1.645 28.305 1.00 76.12 111 ALA A C 1
ATOM 841 O O . ALA A 1 111 ? -8.802 2.390 29.217 1.00 76.12 111 ALA A O 1
ATOM 842 N N . SER A 1 112 ? -9.270 1.319 27.304 1.00 73.62 112 SER A N 1
ATOM 843 C CA . SER A 1 112 ? -10.690 1.661 27.310 1.00 73.62 112 SER A CA 1
ATOM 844 C C . SER A 1 112 ? -11.506 0.536 27.946 1.00 73.62 112 SER A C 1
ATOM 846 O O . SER A 1 112 ? -11.286 -0.633 27.639 1.00 73.62 112 SER A O 1
ATOM 848 N N . ASP A 1 113 ? -12.503 0.888 28.762 1.00 71.56 113 ASP A N 1
ATOM 849 C CA . ASP A 1 113 ? -13.473 -0.059 29.348 1.00 71.56 113 ASP A CA 1
ATOM 850 C C . ASP A 1 113 ? -14.472 -0.615 28.307 1.00 71.56 113 ASP A C 1
ATOM 852 O O . ASP A 1 113 ? -15.582 -1.042 28.632 1.00 71.56 113 ASP A O 1
ATOM 856 N N . ASP A 1 114 ? -14.116 -0.571 27.021 1.00 71.81 114 ASP A N 1
ATOM 857 C CA . ASP A 1 114 ? -14.985 -0.996 25.936 1.00 71.81 114 ASP A CA 1
ATOM 858 C C . ASP A 1 114 ? -15.069 -2.525 25.887 1.00 71.81 114 ASP A C 1
ATOM 860 O O . ASP A 1 114 ? -14.059 -3.227 25.873 1.00 71.81 114 ASP A O 1
ATOM 864 N N . SER A 1 115 ? -16.295 -3.044 25.875 1.00 66.50 115 SER A N 1
ATOM 865 C CA . SER A 1 115 ? -16.597 -4.480 25.876 1.00 66.50 115 SER A CA 1
ATOM 866 C C . SER A 1 115 ? -17.643 -4.776 24.800 1.00 66.50 115 SER A C 1
ATOM 868 O O . SER A 1 115 ? -18.815 -5.003 25.119 1.00 66.50 115 SER A O 1
ATOM 870 N N . PRO A 1 116 ? -17.269 -4.714 23.508 1.00 67.62 116 PRO A N 1
ATOM 871 C CA . PRO A 1 116 ? -18.217 -4.939 22.427 1.00 67.62 116 PRO A CA 1
ATOM 872 C C . PRO A 1 116 ? -18.762 -6.372 22.467 1.00 67.62 116 PRO A C 1
ATOM 874 O O . PRO A 1 116 ? -18.064 -7.325 22.819 1.00 67.62 116 PRO A O 1
ATOM 877 N N . SER A 1 117 ? -20.026 -6.533 22.073 1.00 64.69 117 SE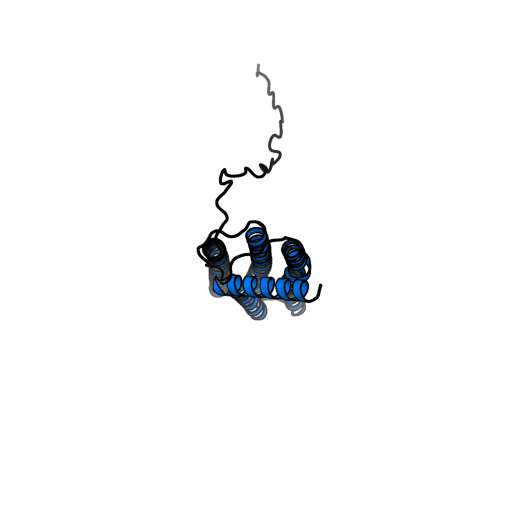R A N 1
ATOM 878 C CA . SER A 1 117 ? -20.657 -7.847 21.978 1.00 64.69 117 SER A CA 1
ATOM 879 C C . SER A 1 117 ? -19.987 -8.697 20.893 1.00 64.69 117 SER A C 1
ATOM 881 O O . SER A 1 117 ? -19.788 -8.269 19.754 1.00 64.69 117 SER A O 1
ATOM 883 N N . LEU A 1 118 ? -19.635 -9.931 21.259 1.00 65.75 118 LEU A N 1
ATOM 884 C CA . LEU A 1 118 ? -19.067 -10.930 20.358 1.00 65.75 118 LEU A CA 1
ATOM 885 C C . LEU A 1 118 ? -20.153 -11.925 19.903 1.00 65.75 118 LEU A C 1
ATOM 887 O O . LEU A 1 118 ? -20.969 -12.335 20.730 1.00 65.75 118 LEU A O 1
ATOM 891 N N . PRO A 1 119 ? -20.147 -12.378 18.632 1.00 67.50 119 PRO A N 1
ATOM 892 C CA . PRO A 1 119 ? -19.284 -11.938 17.534 1.00 67.50 119 PRO A CA 1
ATOM 893 C C . PRO A 1 119 ? -19.700 -10.563 16.991 1.00 67.50 119 PRO A C 1
ATOM 895 O O . PRO A 1 119 ? -20.880 -10.227 16.953 1.00 67.50 119 PRO A O 1
ATOM 898 N N . ILE A 1 120 ? -18.729 -9.785 16.506 1.00 68.62 120 ILE A N 1
ATOM 899 C CA . ILE A 1 120 ? -19.011 -8.469 15.923 1.00 68.62 120 ILE A CA 1
ATOM 900 C C . ILE A 1 120 ? -19.772 -8.632 14.611 1.00 68.62 120 ILE A C 1
ATOM 902 O O . ILE A 1 120 ? -19.251 -9.173 13.633 1.00 68.62 120 ILE A O 1
ATOM 906 N N . CYS A 1 121 ? -20.982 -8.083 14.569 1.00 73.50 121 CYS A N 1
ATOM 907 C CA . CYS A 1 121 ? -21.719 -7.893 13.329 1.00 73.50 121 CYS A CA 1
ATOM 908 C C . CYS A 1 121 ? -21.049 -6.802 12.485 1.00 73.50 121 CYS A C 1
ATOM 910 O O . CYS A 1 121 ? -21.030 -5.631 12.854 1.00 73.50 121 CYS A O 1
ATOM 912 N N . THR A 1 122 ? -20.537 -7.172 11.311 1.00 76.00 122 THR A N 1
ATOM 913 C CA . THR A 1 122 ? -19.760 -6.278 10.432 1.00 76.00 122 THR A CA 1
ATOM 914 C C . THR A 1 122 ? -20.555 -5.096 9.876 1.00 76.00 122 THR A C 1
ATOM 916 O O . THR A 1 122 ? -19.957 -4.101 9.463 1.00 76.00 122 THR A O 1
ATOM 919 N N . ASP A 1 123 ? -21.883 -5.203 9.872 1.00 78.38 123 ASP A N 1
ATOM 920 C CA . ASP A 1 123 ? -22.807 -4.167 9.402 1.00 78.38 123 ASP A CA 1
ATOM 921 C C . ASP A 1 123 ? -23.306 -3.249 10.524 1.00 78.38 123 ASP A C 1
ATOM 923 O O . ASP A 1 123 ? -23.892 -2.203 10.243 1.00 78.38 123 ASP A O 1
ATOM 927 N N . GLN A 1 124 ? -23.056 -3.605 11.788 1.00 77.44 124 GLN A N 1
ATOM 928 C CA . GLN A 1 124 ? -23.470 -2.784 12.918 1.00 77.44 124 GLN A CA 1
ATOM 929 C C . GLN A 1 124 ? -22.527 -1.588 13.128 1.00 77.44 124 GLN A C 1
ATOM 931 O O . GLN A 1 124 ? -21.329 -1.671 12.831 1.00 77.44 124 GLN A O 1
ATOM 936 N N . PRO A 1 125 ? -23.069 -0.459 13.621 1.00 79.25 125 PRO A N 1
ATOM 937 C CA . PRO A 1 125 ? -22.271 0.681 14.051 1.00 79.25 125 PRO A CA 1
ATOM 938 C C . PRO A 1 125 ? -21.309 0.259 15.168 1.00 79.25 125 PRO A C 1
ATOM 940 O O . PRO A 1 125 ? -21.715 -0.394 16.128 1.00 79.25 125 PRO A O 1
ATOM 943 N N . LEU A 1 126 ? -20.031 0.611 15.031 1.00 79.31 126 LEU A N 1
ATOM 944 C CA . LEU A 1 126 ? -19.004 0.254 16.011 1.00 79.31 126 LEU A CA 1
ATOM 945 C C . LEU A 1 126 ? -19.057 1.159 17.242 1.00 79.31 126 LEU A C 1
ATOM 947 O O . LEU A 1 126 ? -19.578 2.270 17.198 1.00 79.31 126 LEU A O 1
ATOM 951 N N . THR A 1 127 ? -18.476 0.720 18.349 1.00 82.00 127 THR A N 1
ATOM 952 C CA . THR A 1 127 ? -18.181 1.612 19.473 1.00 82.00 127 THR A CA 1
ATOM 953 C C . THR A 1 127 ? -17.082 2.605 19.075 1.00 82.00 127 THR A C 1
ATOM 955 O O . THR A 1 127 ? -16.247 2.335 18.208 1.00 82.00 127 THR A O 1
ATOM 958 N N . LYS A 1 128 ? -17.067 3.794 19.688 1.00 81.25 128 LYS A N 1
ATOM 959 C CA . LYS A 1 128 ? -16.116 4.867 19.338 1.00 81.25 128 LYS A CA 1
ATOM 960 C C . LYS A 1 128 ? -14.632 4.466 19.507 1.00 81.25 128 LYS A C 1
ATOM 962 O O . LYS A 1 128 ? -13.839 4.819 18.626 1.00 81.25 128 LYS A O 1
ATOM 967 N N . PRO A 1 129 ? -14.221 3.745 20.572 1.00 80.69 129 PRO A N 1
ATOM 968 C CA . PRO A 1 129 ? -12.840 3.272 20.717 1.00 80.69 129 PRO A CA 1
ATOM 969 C C . PRO A 1 129 ? -12.447 2.309 19.593 1.00 80.69 129 PRO A C 1
ATOM 971 O O . PRO A 1 129 ? -11.388 2.460 18.980 1.00 80.69 129 PRO A O 1
ATOM 974 N N . LEU A 1 130 ? -13.345 1.383 19.254 1.00 79.44 130 LEU A N 1
ATOM 975 C CA . LEU A 1 130 ? -13.120 0.394 18.210 1.00 79.44 130 LEU A CA 1
ATOM 976 C C . LEU A 1 130 ? -13.094 1.002 16.799 1.00 79.44 130 LEU A C 1
ATOM 978 O O . LEU A 1 130 ? -12.243 0.648 15.979 1.00 79.44 130 LEU A O 1
ATOM 982 N N . GLU A 1 131 ? -13.979 1.962 16.522 1.00 84.12 131 GLU A N 1
ATOM 983 C CA . GLU A 1 131 ? -13.944 2.751 15.287 1.00 84.12 131 GLU A CA 1
ATOM 984 C C . GLU A 1 131 ? -12.603 3.484 15.149 1.00 84.12 131 GLU A C 1
ATOM 986 O O . GLU A 1 131 ? -11.974 3.432 14.092 1.00 84.12 131 GLU A O 1
ATOM 991 N N . THR A 1 132 ? -12.126 4.114 16.226 1.00 83.19 132 THR A N 1
ATOM 992 C CA . THR A 1 132 ? -10.849 4.845 16.231 1.00 83.19 132 THR A CA 1
ATOM 993 C C . THR A 1 132 ? -9.670 3.915 15.940 1.00 83.19 132 THR A C 1
ATOM 995 O O . THR A 1 132 ? -8.802 4.257 15.132 1.00 83.19 132 THR A O 1
ATOM 998 N N . LEU A 1 133 ? -9.660 2.717 16.531 1.00 82.94 133 LEU A N 1
ATOM 999 C CA . LEU A 1 133 ? -8.644 1.697 16.274 1.00 82.94 133 LEU A CA 1
ATOM 1000 C C . LEU A 1 133 ? -8.630 1.269 14.796 1.00 82.94 133 LEU A C 1
ATOM 1002 O O . LEU A 1 133 ? -7.570 1.245 14.162 1.00 82.94 133 LEU A O 1
ATOM 1006 N N . LEU A 1 134 ? -9.800 0.979 14.221 1.00 84.44 134 LEU A N 1
ATOM 1007 C CA . LEU A 1 134 ? -9.918 0.570 12.817 1.00 84.44 134 LEU A CA 1
ATOM 1008 C C . LEU A 1 134 ? -9.574 1.694 11.839 1.00 84.44 134 LEU A C 1
ATOM 1010 O O . LEU A 1 134 ? -8.952 1.437 10.804 1.00 84.44 134 LEU A O 1
ATOM 1014 N N . LEU A 1 135 ? -9.940 2.937 12.150 1.00 84.88 135 LEU A N 1
ATOM 1015 C CA . LEU A 1 135 ? -9.550 4.103 11.358 1.00 84.88 135 LEU A CA 1
ATOM 1016 C C . LEU A 1 135 ? -8.037 4.326 11.411 1.00 84.88 135 LEU A C 1
ATOM 1018 O O . LEU A 1 135 ? -7.424 4.563 10.372 1.00 84.88 135 LEU A O 1
ATOM 1022 N N . ALA A 1 136 ? -7.404 4.186 12.578 1.00 83.81 136 ALA A N 1
ATOM 1023 C CA . ALA A 1 136 ? -5.950 4.269 12.696 1.00 83.81 136 ALA A CA 1
ATOM 1024 C C . ALA A 1 136 ? -5.249 3.162 11.886 1.00 83.81 136 ALA A C 1
ATOM 1026 O O . ALA A 1 136 ? -4.276 3.434 11.176 1.00 83.81 136 ALA A O 1
ATOM 1027 N N . PHE A 1 137 ? -5.770 1.933 11.945 1.00 84.12 137 PHE A N 1
ATOM 1028 C CA . PHE A 1 137 ? -5.248 0.795 11.190 1.00 84.12 137 PHE A CA 1
ATOM 1029 C C . PHE A 1 137 ? -5.387 0.987 9.672 1.00 84.12 137 PHE A C 1
ATOM 1031 O O . PHE A 1 137 ? -4.409 0.864 8.933 1.00 84.12 137 PHE A O 1
ATOM 1038 N N . THR A 1 138 ? -6.577 1.352 9.193 1.00 86.12 138 THR A N 1
ATOM 1039 C CA . THR A 1 138 ? -6.812 1.604 7.761 1.00 86.12 138 THR A CA 1
ATOM 1040 C C . THR A 1 138 ? -6.047 2.821 7.247 1.00 86.12 138 THR A C 1
ATOM 1042 O O . THR A 1 138 ? -5.494 2.773 6.150 1.00 86.12 138 THR A O 1
ATOM 1045 N N . ALA A 1 139 ? -5.906 3.880 8.048 1.00 86.31 139 ALA A N 1
ATOM 1046 C CA . ALA A 1 139 ? -5.060 5.020 7.705 1.00 86.31 139 ALA A CA 1
ATOM 1047 C C . ALA A 1 139 ? -3.577 4.633 7.594 1.00 86.31 139 ALA A C 1
ATOM 1049 O O . ALA A 1 139 ? -2.880 5.131 6.709 1.00 86.31 139 ALA A O 1
ATOM 1050 N N . ALA A 1 140 ? -3.081 3.750 8.467 1.00 87.00 140 ALA A N 1
ATOM 1051 C CA . ALA A 1 140 ? -1.724 3.219 8.370 1.00 87.00 140 ALA A CA 1
ATOM 1052 C C . ALA A 1 140 ? -1.530 2.413 7.076 1.00 87.00 140 ALA A C 1
ATOM 1054 O O . ALA A 1 140 ? -0.557 2.654 6.360 1.00 87.00 140 ALA A O 1
ATOM 1055 N N . ILE A 1 141 ? -2.490 1.546 6.734 1.00 88.75 141 ILE A N 1
ATOM 1056 C CA . ILE A 1 141 ? -2.499 0.791 5.472 1.00 88.75 141 ILE A CA 1
ATOM 1057 C C . ILE A 1 141 ? -2.441 1.729 4.266 1.00 88.75 141 ILE A C 1
ATOM 1059 O O . ILE A 1 141 ? -1.559 1.572 3.426 1.00 88.75 141 ILE A O 1
ATOM 1063 N N . HIS A 1 142 ? -3.327 2.725 4.189 1.00 90.19 142 HIS A N 1
ATOM 1064 C CA . HIS A 1 142 ? -3.368 3.641 3.047 1.00 90.19 142 HIS A CA 1
ATOM 1065 C C . HIS A 1 142 ? -2.071 4.439 2.902 1.00 90.19 142 HIS A C 1
ATOM 1067 O O . HIS A 1 142 ? -1.584 4.634 1.790 1.00 90.19 142 HIS A O 1
ATOM 1073 N N . LYS A 1 143 ? -1.468 4.863 4.020 1.00 90.44 143 LYS A N 1
ATOM 1074 C CA . LYS A 1 143 ? -0.161 5.531 3.989 1.00 90.44 143 LYS A CA 1
ATOM 1075 C C . LYS A 1 143 ? 0.914 4.594 3.443 1.00 90.44 143 LYS A C 1
ATOM 1077 O O . LYS A 1 143 ? 1.653 4.999 2.556 1.00 90.44 143 LYS A O 1
ATOM 1082 N N . SER A 1 144 ? 0.973 3.344 3.902 1.00 91.12 144 SER A N 1
ATOM 1083 C CA . SER A 1 144 ? 1.905 2.349 3.354 1.00 91.12 144 SER A CA 1
ATOM 1084 C C . SER A 1 144 ? 1.675 2.089 1.863 1.00 91.12 144 SER A C 1
ATOM 1086 O O . SER A 1 144 ? 2.638 2.058 1.102 1.00 91.12 144 SER A O 1
ATOM 1088 N N . GLN A 1 145 ? 0.421 1.966 1.422 1.00 92.75 145 GLN A N 1
ATOM 1089 C CA . GLN A 1 145 ? 0.086 1.808 0.005 1.00 92.75 145 GLN A CA 1
ATOM 1090 C C . GLN A 1 145 ? 0.538 3.008 -0.834 1.00 92.75 145 GLN A C 1
ATOM 1092 O O . GLN A 1 145 ? 1.041 2.807 -1.934 1.00 92.75 145 GLN A O 1
ATOM 1097 N N . ALA A 1 146 ? 0.429 4.235 -0.316 1.00 93.25 146 ALA A N 1
ATOM 1098 C CA . ALA A 1 146 ? 0.923 5.430 -0.999 1.00 93.25 146 ALA A CA 1
ATOM 1099 C C . ALA A 1 146 ? 2.452 5.406 -1.186 1.00 93.25 146 ALA A C 1
ATOM 1101 O O . ALA A 1 146 ? 2.938 5.747 -2.259 1.00 93.25 146 ALA A O 1
ATOM 1102 N N . PHE A 1 147 ? 3.214 4.942 -0.189 1.00 93.62 147 PHE A N 1
ATOM 1103 C CA . PHE A 1 147 ? 4.666 4.761 -0.333 1.00 93.62 147 PHE A CA 1
ATOM 1104 C C . PHE A 1 147 ? 5.008 3.737 -1.424 1.00 93.62 147 PHE A C 1
ATOM 1106 O O . PHE A 1 147 ? 5.800 4.035 -2.320 1.00 93.62 147 PHE A O 1
ATOM 1113 N N . PHE A 1 148 ? 4.352 2.571 -1.409 1.00 94.94 148 PHE A N 1
ATOM 1114 C CA . PHE A 1 148 ? 4.527 1.571 -2.466 1.00 94.94 148 PHE A CA 1
ATOM 1115 C C . PHE A 1 148 ? 4.096 2.096 -3.840 1.00 94.94 148 PHE A C 1
ATOM 1117 O O . PHE A 1 148 ? 4.750 1.792 -4.830 1.00 94.94 148 PHE A O 1
ATOM 1124 N N . PHE A 1 149 ? 3.047 2.918 -3.922 1.00 94.62 149 PHE A N 1
ATOM 1125 C CA . PHE A 1 149 ? 2.604 3.530 -5.176 1.00 94.62 149 PHE A CA 1
ATOM 1126 C C . PHE A 1 149 ? 3.670 4.469 -5.749 1.00 94.62 149 PHE A C 1
ATOM 1128 O O . PHE A 1 149 ? 4.005 4.386 -6.934 1.00 94.62 149 PHE A O 1
ATOM 1135 N N . THR A 1 150 ? 4.252 5.317 -4.901 1.00 93.69 150 THR A N 1
ATOM 1136 C CA . THR A 1 150 ? 5.358 6.197 -5.290 1.00 93.69 150 THR A CA 1
ATOM 1137 C C . THR A 1 150 ? 6.562 5.382 -5.753 1.00 93.69 150 THR A C 1
ATOM 1139 O O . THR A 1 150 ? 7.132 5.672 -6.802 1.00 93.69 150 THR A O 1
ATOM 1142 N N . SER A 1 151 ? 6.921 4.318 -5.027 1.00 95.00 151 SER A N 1
ATOM 1143 C CA . SER A 1 151 ? 8.023 3.436 -5.421 1.00 95.00 151 SER A CA 1
ATOM 1144 C C . SER A 1 151 ? 7.749 2.702 -6.739 1.00 95.00 151 SER A C 1
ATOM 1146 O O . SER A 1 151 ? 8.660 2.604 -7.562 1.00 95.00 151 SER A O 1
ATOM 1148 N N . ALA A 1 152 ? 6.516 2.246 -6.980 1.00 94.94 152 ALA A N 1
ATOM 1149 C CA . ALA A 1 152 ? 6.118 1.641 -8.249 1.00 94.94 152 ALA A CA 1
ATOM 1150 C C . ALA A 1 152 ? 6.281 2.634 -9.401 1.00 94.94 152 ALA A C 1
ATOM 1152 O O . ALA A 1 152 ? 6.906 2.311 -10.405 1.00 94.94 152 ALA A O 1
ATOM 1153 N N . THR A 1 153 ? 5.774 3.854 -9.222 1.00 93.44 153 THR A N 1
ATOM 1154 C CA . THR A 1 153 ? 5.849 4.922 -10.226 1.00 93.44 153 THR A CA 1
ATOM 1155 C C . THR A 1 153 ? 7.296 5.285 -10.550 1.00 93.44 153 THR A C 1
ATOM 1157 O O . THR A 1 153 ? 7.646 5.351 -11.722 1.00 93.44 153 THR A O 1
ATOM 1160 N N . ILE A 1 154 ? 8.159 5.450 -9.539 1.00 93.19 154 ILE A N 1
ATOM 1161 C CA . ILE A 1 154 ? 9.590 5.724 -9.758 1.00 93.19 154 ILE A CA 1
ATOM 1162 C C . ILE A 1 154 ? 10.231 4.608 -10.585 1.00 93.19 154 ILE A C 1
ATOM 1164 O O . ILE A 1 154 ? 10.927 4.892 -11.550 1.00 93.19 154 ILE A O 1
ATOM 1168 N N . ASN A 1 155 ? 9.970 3.343 -10.253 1.00 92.94 155 ASN A N 1
ATOM 1169 C CA . ASN A 1 155 ? 10.531 2.223 -11.004 1.00 92.94 155 ASN A CA 1
ATOM 1170 C C . ASN A 1 155 ? 9.984 2.145 -12.442 1.00 92.94 155 ASN A C 1
ATOM 1172 O O . ASN A 1 155 ? 10.748 1.909 -13.369 1.00 92.94 155 ASN A O 1
ATOM 1176 N N . LEU A 1 156 ? 8.696 2.418 -12.663 1.00 91.69 156 LEU A N 1
ATOM 1177 C CA . LEU A 1 156 ? 8.127 2.498 -14.016 1.00 91.69 156 LEU A CA 1
ATOM 1178 C C . LEU A 1 156 ? 8.692 3.665 -14.837 1.00 91.69 156 LEU A C 1
ATOM 1180 O O . LEU A 1 156 ? 8.720 3.590 -16.058 1.00 91.69 156 LEU A O 1
ATOM 1184 N N . VAL A 1 157 ? 9.135 4.742 -14.192 1.00 89.44 157 VAL A N 1
ATOM 1185 C CA . VAL A 1 157 ? 9.841 5.834 -14.872 1.00 89.44 157 VAL A CA 1
ATOM 1186 C C . VAL A 1 157 ? 11.290 5.442 -15.157 1.00 89.44 157 VAL A C 1
ATOM 1188 O O . VAL A 1 157 ? 11.776 5.688 -16.251 1.00 89.44 157 VAL A O 1
ATOM 1191 N N . LEU A 1 158 ? 11.979 4.802 -14.210 1.00 88.38 158 LEU A N 1
ATOM 1192 C CA . LEU A 1 158 ? 13.373 4.390 -14.391 1.00 88.38 158 LEU A CA 1
ATOM 1193 C C . LEU A 1 158 ? 13.541 3.359 -15.505 1.00 88.38 158 LEU A C 1
ATOM 1195 O O . LEU A 1 158 ? 14.493 3.474 -16.266 1.00 88.38 158 LEU A O 1
ATOM 1199 N N . VAL A 1 159 ? 12.581 2.441 -15.679 1.00 88.06 159 VAL A N 1
ATOM 1200 C CA . VAL A 1 159 ? 12.661 1.469 -16.779 1.00 88.06 159 VAL A CA 1
ATOM 1201 C C . VAL A 1 159 ? 12.608 2.119 -18.163 1.00 88.06 159 VAL A C 1
ATOM 1203 O O . VAL A 1 159 ? 13.084 1.528 -19.121 1.00 88.06 159 VAL A O 1
ATOM 1206 N N . PHE A 1 160 ? 12.069 3.336 -18.283 1.00 82.25 160 PHE A N 1
ATOM 1207 C CA . PHE A 1 160 ? 12.130 4.095 -19.532 1.00 82.25 160 PHE A CA 1
ATOM 1208 C C . PHE A 1 160 ? 13.551 4.600 -19.838 1.00 82.25 160 PHE A C 1
ATOM 1210 O O . PHE A 1 160 ? 13.884 4.806 -20.996 1.00 82.25 160 PHE A O 1
ATOM 1217 N N . PHE A 1 161 ? 14.391 4.802 -18.818 1.00 82.44 161 PHE A N 1
ATOM 1218 C CA . PHE A 1 161 ? 15.737 5.355 -18.987 1.00 82.44 161 PHE A CA 1
ATOM 1219 C C . PHE A 1 161 ? 16.821 4.299 -19.205 1.00 82.44 161 PHE A C 1
ATOM 1221 O O . PHE A 1 161 ? 17.787 4.582 -19.910 1.00 82.44 161 PHE A O 1
ATOM 1228 N N . ASP A 1 162 ? 16.705 3.121 -18.587 1.00 82.81 162 ASP A N 1
ATOM 1229 C CA . ASP A 1 162 ? 17.731 2.071 -18.671 1.00 82.81 162 ASP A CA 1
ATOM 1230 C C . ASP A 1 162 ? 17.234 0.729 -19.222 1.00 82.81 162 ASP A C 1
ATOM 1232 O O . ASP A 1 162 ? 18.017 -0.220 -19.288 1.00 82.81 162 ASP A O 1
ATOM 1236 N N . GLU A 1 163 ? 15.947 0.629 -19.570 1.00 79.81 163 GLU A N 1
ATOM 1237 C CA . GLU A 1 163 ? 15.278 -0.594 -20.038 1.00 79.81 163 GLU A CA 1
ATOM 1238 C C . GLU A 1 163 ? 15.470 -1.816 -19.118 1.00 79.81 163 GLU A C 1
ATOM 1240 O O . GLU A 1 163 ? 15.289 -2.974 -19.514 1.00 79.81 163 GLU A O 1
ATOM 1245 N N . SER A 1 164 ? 15.820 -1.587 -17.851 1.00 84.12 164 SER A N 1
ATOM 1246 C CA . SER A 1 164 ? 16.158 -2.659 -16.928 1.00 84.12 164 SER A CA 1
ATOM 1247 C C . SER A 1 164 ? 14.913 -3.388 -16.435 1.00 84.12 164 SER A C 1
ATOM 1249 O O . SER A 1 164 ? 14.090 -2.866 -15.678 1.00 84.12 164 SER A O 1
ATOM 1251 N N . TRP A 1 165 ? 14.822 -4.680 -16.755 1.00 85.69 165 TRP A N 1
ATOM 1252 C CA . TRP A 1 165 ? 13.767 -5.570 -16.255 1.00 85.69 165 TRP A CA 1
ATOM 1253 C C . TRP A 1 165 ? 13.669 -5.616 -14.721 1.00 85.69 165 TRP A C 1
ATOM 1255 O O . TRP A 1 165 ? 12.614 -5.958 -14.181 1.00 85.69 165 TRP A O 1
ATOM 1265 N N . LEU A 1 166 ? 14.733 -5.243 -13.999 1.00 89.69 166 LEU A N 1
ATOM 1266 C CA . LEU A 1 166 ? 14.703 -5.140 -12.538 1.00 89.69 166 LEU A CA 1
ATOM 1267 C C . LEU A 1 166 ? 13.733 -4.057 -12.058 1.00 89.69 166 LEU A C 1
ATOM 1269 O O . LEU A 1 166 ? 13.031 -4.270 -11.070 1.00 89.69 166 LEU A O 1
ATOM 1273 N N . HIS A 1 167 ? 13.632 -2.933 -12.766 1.00 91.31 167 HIS A N 1
ATOM 1274 C CA . HIS A 1 167 ? 12.673 -1.888 -12.427 1.00 91.31 167 HIS A CA 1
ATOM 1275 C C . HIS A 1 167 ? 11.227 -2.354 -12.633 1.00 91.31 167 HIS A C 1
ATOM 1277 O O . HIS A 1 167 ? 10.379 -2.122 -11.770 1.00 91.31 167 HIS A O 1
ATOM 1283 N N . LEU A 1 168 ? 10.950 -3.115 -13.697 1.00 89.94 168 LEU A N 1
ATOM 1284 C CA . LEU A 1 168 ? 9.647 -3.769 -13.880 1.00 89.94 168 LEU A CA 1
ATOM 1285 C C . LEU A 1 168 ? 9.333 -4.745 -12.739 1.00 89.94 168 LEU A C 1
ATOM 1287 O O . LEU A 1 168 ? 8.218 -4.734 -12.211 1.00 89.94 168 LEU A O 1
ATOM 1291 N N . LEU A 1 169 ? 10.314 -5.543 -12.307 1.00 92.62 169 LEU A N 1
ATOM 1292 C CA . LEU A 1 169 ? 10.157 -6.439 -11.160 1.00 92.62 169 LEU A CA 1
ATOM 1293 C C . LEU A 1 169 ? 9.851 -5.661 -9.870 1.00 92.62 169 LEU A C 1
ATOM 1295 O O . LEU A 1 169 ? 8.928 -6.024 -9.139 1.00 92.62 169 LEU A O 1
ATOM 1299 N N . PHE A 1 170 ? 10.577 -4.580 -9.584 1.00 93.94 170 PHE A N 1
ATOM 1300 C CA . PHE A 1 170 ? 10.337 -3.755 -8.395 1.00 93.94 170 PHE A CA 1
ATOM 1301 C C . PHE A 1 170 ? 8.969 -3.067 -8.431 1.00 93.94 170 PHE A C 1
ATOM 1303 O O . PHE A 1 170 ? 8.260 -3.062 -7.419 1.00 93.94 170 PHE A O 1
ATOM 1310 N N . ALA A 1 171 ? 8.553 -2.548 -9.589 1.00 93.38 171 ALA A N 1
ATOM 1311 C CA . ALA A 1 171 ? 7.217 -1.992 -9.777 1.00 93.38 171 ALA A CA 1
ATOM 1312 C C . ALA A 1 171 ? 6.124 -3.049 -9.551 1.00 93.38 171 ALA A C 1
ATOM 1314 O O . ALA A 1 171 ? 5.141 -2.783 -8.853 1.00 93.38 171 ALA A O 1
ATOM 1315 N N . PHE A 1 172 ? 6.326 -4.268 -10.058 1.00 93.12 172 PHE A N 1
ATOM 1316 C CA . PHE A 1 172 ? 5.423 -5.393 -9.825 1.00 93.12 172 PHE A CA 1
ATOM 1317 C C . PHE A 1 172 ? 5.324 -5.756 -8.337 1.00 93.12 172 PHE A C 1
ATOM 1319 O O . PHE A 1 172 ? 4.218 -5.905 -7.816 1.00 93.12 172 PHE A O 1
ATOM 1326 N N . LEU A 1 173 ? 6.449 -5.837 -7.620 1.00 95.00 173 LEU A N 1
ATOM 1327 C CA . LEU A 1 173 ? 6.461 -6.108 -6.177 1.00 95.00 173 LEU A CA 1
ATOM 1328 C C . LEU A 1 173 ? 5.732 -5.018 -5.377 1.00 95.00 173 LEU A C 1
ATOM 1330 O O . LEU A 1 173 ? 5.018 -5.330 -4.420 1.00 95.00 173 LEU A O 1
ATOM 1334 N N . CYS A 1 174 ? 5.857 -3.752 -5.778 1.00 94.25 174 CYS A N 1
ATOM 1335 C CA . CYS A 1 174 ? 5.102 -2.653 -5.177 1.00 94.25 174 CYS A CA 1
ATOM 1336 C C . CYS A 1 174 ? 3.594 -2.792 -5.426 1.00 94.25 174 CYS A C 1
ATOM 1338 O O . CYS A 1 174 ? 2.803 -2.691 -4.485 1.00 94.25 174 CYS A O 1
ATOM 1340 N N . ALA A 1 175 ? 3.190 -3.067 -6.670 1.00 93.12 175 ALA A N 1
ATOM 1341 C CA . ALA A 1 175 ? 1.790 -3.277 -7.034 1.00 93.12 175 ALA A CA 1
ATOM 1342 C C . ALA A 1 175 ? 1.185 -4.466 -6.270 1.00 93.12 175 ALA A C 1
ATOM 1344 O O . ALA A 1 175 ? 0.109 -4.351 -5.677 1.00 93.12 175 ALA A O 1
ATOM 1345 N N . PHE A 1 176 ? 1.920 -5.580 -6.204 1.00 93.69 176 PHE A N 1
ATOM 1346 C CA . PHE A 1 176 ? 1.550 -6.742 -5.404 1.00 93.69 176 PHE A CA 1
ATOM 1347 C C . PHE A 1 176 ? 1.406 -6.375 -3.926 1.00 93.69 176 PHE A C 1
ATOM 1349 O O . PHE A 1 176 ? 0.419 -6.754 -3.304 1.00 93.69 176 PHE A O 1
ATOM 1356 N N . SER A 1 177 ? 2.329 -5.585 -3.369 1.00 92.94 177 SER A N 1
ATOM 1357 C CA . SER A 1 177 ? 2.267 -5.136 -1.972 1.00 92.94 177 SER A CA 1
ATOM 1358 C C . SER A 1 177 ? 1.025 -4.283 -1.691 1.00 92.94 177 SER A C 1
ATOM 1360 O O . SER A 1 177 ? 0.380 -4.460 -0.660 1.00 92.94 177 SER A O 1
ATOM 1362 N N . ILE A 1 178 ? 0.625 -3.406 -2.618 1.00 92.12 178 ILE A N 1
ATOM 1363 C CA . ILE A 1 178 ? -0.597 -2.595 -2.488 1.00 92.12 178 ILE A CA 1
ATOM 1364 C C . ILE A 1 178 ? -1.845 -3.478 -2.437 1.00 92.12 178 ILE A C 1
ATOM 1366 O O . ILE A 1 178 ? -2.674 -3.313 -1.537 1.00 92.12 178 ILE A O 1
ATOM 1370 N N . VAL A 1 179 ? -1.955 -4.437 -3.363 1.00 90.69 179 VAL A N 1
ATOM 1371 C CA . VAL A 1 179 ? -3.069 -5.399 -3.411 1.00 90.69 179 VAL A CA 1
ATOM 1372 C C . VAL A 1 179 ? -3.049 -6.312 -2.183 1.00 90.69 179 VAL A C 1
ATOM 1374 O O . VAL A 1 179 ? -4.085 -6.586 -1.576 1.00 90.69 179 VAL A O 1
ATOM 1377 N N . TRP A 1 180 ? -1.863 -6.736 -1.750 1.00 91.88 180 TRP A N 1
ATOM 1378 C CA . TRP A 1 180 ? -1.690 -7.541 -0.549 1.00 91.88 180 TRP A CA 1
ATOM 1379 C C . TRP A 1 180 ? -2.118 -6.801 0.713 1.00 91.88 180 TRP A C 1
ATOM 1381 O O . TRP A 1 180 ? -2.548 -7.446 1.666 1.00 91.88 180 TRP A O 1
ATOM 1391 N N . LEU A 1 181 ? -2.043 -5.473 0.738 1.00 89.25 181 LEU A N 1
ATOM 1392 C CA . LEU A 1 181 ? -2.448 -4.644 1.871 1.00 89.25 181 LEU A CA 1
ATOM 1393 C C . LEU A 1 181 ? -3.943 -4.291 1.887 1.00 89.25 181 LEU A C 1
ATOM 1395 O O . LEU A 1 181 ? -4.378 -3.644 2.836 1.00 89.25 181 LEU A O 1
ATOM 1399 N N . VAL A 1 182 ? -4.748 -4.741 0.913 1.00 89.38 182 VAL A N 1
ATOM 1400 C CA . VAL A 1 182 ? -6.196 -4.461 0.880 1.00 89.38 182 VAL A CA 1
ATOM 1401 C C . VAL A 1 182 ? -6.853 -4.854 2.217 1.00 89.38 182 VAL A C 1
ATOM 1403 O O . VAL A 1 182 ? -6.814 -6.035 2.609 1.00 89.38 182 VAL A O 1
ATOM 1406 N N . PRO A 1 183 ? -7.496 -3.903 2.918 1.00 83.19 183 PRO A N 1
ATOM 1407 C CA . PRO A 1 183 ? -8.238 -4.199 4.132 1.00 83.19 183 PRO A CA 1
ATOM 1408 C C . PRO A 1 183 ? -9.616 -4.741 3.743 1.00 83.19 183 PRO A C 1
ATOM 1410 O O . PRO A 1 183 ? -10.528 -4.021 3.346 1.00 83.19 183 PRO A O 1
ATOM 1413 N N . THR A 1 184 ? -9.759 -6.059 3.824 1.00 85.94 184 THR A N 1
ATOM 1414 C CA . THR A 1 184 ? -11.035 -6.739 3.596 1.00 85.94 184 THR A CA 1
ATOM 1415 C C . THR A 1 184 ? -11.828 -6.835 4.893 1.00 85.94 184 THR A C 1
ATOM 1417 O O . THR A 1 184 ? -11.249 -6.867 5.980 1.00 85.94 184 THR A O 1
ATOM 1420 N N . VAL A 1 185 ? -13.154 -6.968 4.787 1.00 83.06 185 VAL A N 1
ATOM 1421 C CA . VAL A 1 185 ? -14.037 -7.180 5.949 1.00 83.06 185 VAL A CA 1
ATOM 1422 C C . VAL A 1 185 ? -13.537 -8.339 6.815 1.00 83.06 185 VAL A C 1
ATOM 1424 O O . VAL A 1 185 ? -13.407 -8.189 8.021 1.00 83.06 185 VAL A O 1
ATOM 1427 N N . GLY A 1 186 ? -13.162 -9.469 6.205 1.00 79.69 186 GLY A N 1
ATOM 1428 C CA . GLY A 1 186 ? -12.665 -10.637 6.938 1.00 79.69 186 GLY A CA 1
ATOM 1429 C C . GLY A 1 186 ? -11.287 -10.450 7.586 1.00 79.69 186 GLY A C 1
ATOM 1430 O O . GLY A 1 186 ? -10.984 -11.130 8.566 1.00 79.69 186 GLY A O 1
ATOM 1431 N N . ARG A 1 187 ? -10.437 -9.555 7.064 1.00 80.50 187 ARG A N 1
ATOM 1432 C CA . ARG A 1 187 ? -9.173 -9.183 7.721 1.00 80.50 187 ARG A CA 1
ATOM 1433 C C . ARG A 1 187 ? -9.416 -8.244 8.892 1.00 80.50 187 ARG A C 1
ATOM 1435 O O . ARG A 1 187 ? -8.834 -8.461 9.945 1.00 80.50 187 ARG A O 1
ATOM 1442 N N . LEU A 1 188 ? -10.295 -7.258 8.723 1.00 80.88 188 LEU A N 1
ATOM 1443 C CA . LEU A 1 188 ? -10.669 -6.337 9.794 1.00 80.88 188 LEU A CA 1
ATOM 1444 C C . LEU A 1 188 ? -11.418 -7.069 10.919 1.00 80.88 188 LEU A C 1
ATOM 1446 O O . LEU A 1 188 ? -11.106 -6.856 12.079 1.00 80.88 188 LEU A O 1
ATOM 1450 N N . ALA A 1 189 ? -12.327 -7.995 10.604 1.00 77.31 189 ALA A N 1
ATOM 1451 C CA . ALA A 1 189 ? -13.040 -8.790 11.607 1.00 77.31 189 ALA A CA 1
ATOM 1452 C C . ALA A 1 189 ? -12.089 -9.662 12.446 1.00 77.31 189 ALA A C 1
ATOM 1454 O O . ALA A 1 189 ? -12.131 -9.605 13.672 1.00 77.31 189 ALA A O 1
ATOM 1455 N N . ARG A 1 190 ? -11.174 -10.398 11.793 1.00 80.25 190 ARG A N 1
ATOM 1456 C CA . ARG A 1 190 ? -10.120 -11.166 12.483 1.00 80.25 190 ARG A CA 1
ATOM 1457 C C . ARG A 1 190 ? -9.210 -10.274 13.316 1.00 80.25 190 ARG A C 1
ATOM 1459 O O . ARG A 1 190 ? -8.799 -10.643 14.406 1.00 80.25 190 ARG A O 1
ATOM 1466 N N . PHE A 1 191 ? -8.895 -9.098 12.789 1.00 76.75 191 PHE A N 1
ATOM 1467 C CA . PHE A 1 191 ? -8.081 -8.122 13.486 1.00 76.75 191 PHE A CA 1
ATOM 1468 C C . PHE A 1 191 ? -8.741 -7.666 14.798 1.00 76.75 191 PHE A C 1
ATOM 1470 O O . PHE A 1 191 ? -8.081 -7.646 15.834 1.00 76.75 191 PHE A O 1
ATOM 1477 N N . ILE A 1 192 ? -10.043 -7.372 14.776 1.00 75.81 192 ILE A N 1
ATOM 1478 C CA . ILE A 1 192 ? -10.772 -6.990 15.988 1.00 75.81 192 ILE A CA 1
ATOM 1479 C C . ILE A 1 192 ? -10.868 -8.160 16.972 1.00 75.81 192 ILE A C 1
ATOM 1481 O O . ILE A 1 192 ? -10.643 -7.962 18.161 1.00 75.81 192 ILE A O 1
ATOM 1485 N N . GLN A 1 193 ? -11.168 -9.369 16.486 1.00 78.00 193 GLN A N 1
ATOM 1486 C CA . GLN A 1 193 ? -11.220 -10.571 17.327 1.00 78.00 193 GLN A CA 1
ATOM 1487 C C . GLN A 1 193 ? -9.900 -10.778 18.077 1.00 78.00 193 GLN A C 1
ATOM 1489 O O . GLN A 1 193 ? -9.911 -10.875 19.296 1.00 78.00 193 GLN A O 1
ATOM 1494 N N . ASN A 1 194 ? -8.762 -10.699 17.380 1.00 78.56 194 ASN A N 1
ATOM 1495 C CA . ASN A 1 194 ? -7.450 -10.822 18.016 1.00 78.56 194 ASN A CA 1
ATOM 1496 C C . ASN A 1 194 ? -7.188 -9.725 19.062 1.00 78.56 194 ASN A C 1
ATOM 1498 O O . ASN A 1 194 ? -6.574 -9.994 20.091 1.00 78.56 194 ASN A O 1
ATOM 1502 N N . ALA A 1 195 ? -7.619 -8.484 18.804 1.00 72.62 195 ALA A N 1
ATOM 1503 C CA . ALA A 1 195 ? -7.459 -7.387 19.760 1.00 72.62 195 ALA A CA 1
ATOM 1504 C C . ALA A 1 195 ? -8.301 -7.605 21.031 1.00 72.62 195 ALA A C 1
ATOM 1506 O O . ALA A 1 195 ? -7.829 -7.325 22.133 1.00 72.62 195 ALA A O 1
ATOM 1507 N N . LEU A 1 196 ? -9.516 -8.138 20.876 1.00 73.94 196 LEU A N 1
ATOM 1508 C CA . LEU A 1 196 ? -10.412 -8.485 21.980 1.00 73.94 196 LEU A CA 1
ATOM 1509 C C . LEU A 1 196 ? -9.905 -9.673 22.795 1.00 73.94 196 LEU A C 1
ATOM 1511 O O . LEU A 1 196 ? -9.918 -9.612 24.024 1.00 73.94 196 LEU A O 1
ATOM 1515 N N . ASP A 1 197 ? -9.420 -10.718 22.128 1.00 78.56 197 ASP A N 1
ATOM 1516 C CA . ASP A 1 197 ? -8.838 -11.886 22.793 1.00 78.56 197 ASP A CA 1
ATOM 1517 C C . ASP A 1 197 ? -7.632 -11.466 23.653 1.00 78.56 197 ASP A C 1
ATOM 1519 O O . ASP A 1 197 ? -7.557 -11.818 24.829 1.00 78.56 197 ASP A O 1
ATOM 1523 N N . MET A 1 198 ? -6.758 -10.594 23.130 1.00 74.12 198 MET A N 1
ATOM 1524 C CA . MET A 1 198 ? -5.631 -10.042 23.896 1.00 74.12 198 MET A CA 1
ATOM 1525 C C . MET A 1 198 ? -6.070 -9.220 25.115 1.00 74.12 198 MET A C 1
ATOM 1527 O O . MET A 1 198 ? -5.446 -9.314 26.168 1.00 74.12 198 MET A O 1
ATOM 1531 N N . GLN A 1 199 ? -7.117 -8.398 24.993 1.00 72.25 199 GLN A N 1
ATOM 1532 C CA . GLN A 1 199 ? -7.635 -7.614 26.121 1.00 72.25 199 GLN A CA 1
ATOM 1533 C C . GLN A 1 199 ? -8.213 -8.526 27.214 1.00 72.25 199 GLN A C 1
ATOM 1535 O O . GLN A 1 199 ? -7.997 -8.288 28.402 1.00 72.25 199 GLN A O 1
ATOM 1540 N N . ARG A 1 200 ? -8.907 -9.600 26.819 1.00 74.38 200 ARG A N 1
ATOM 1541 C CA . ARG A 1 200 ? -9.458 -10.590 27.750 1.00 74.38 200 ARG A CA 1
ATOM 1542 C C . ARG A 1 200 ? -8.362 -11.325 28.521 1.00 74.38 200 ARG A C 1
ATOM 1544 O O . ARG A 1 200 ? -8.513 -11.504 29.726 1.00 74.38 200 ARG A O 1
ATOM 1551 N N . ASP A 1 201 ? -7.278 -11.710 27.852 1.00 77.88 201 ASP A N 1
ATOM 1552 C CA . ASP A 1 201 ? -6.138 -12.375 28.493 1.00 77.88 201 ASP A CA 1
ATOM 1553 C C . ASP A 1 201 ? -5.439 -11.462 29.510 1.00 77.88 201 ASP A C 1
ATOM 1555 O O . ASP A 1 201 ? -5.090 -11.908 30.602 1.00 77.88 201 ASP A O 1
ATOM 1559 N N . VAL A 1 202 ? -5.281 -10.171 29.188 1.00 74.56 202 VAL A N 1
ATOM 1560 C CA . VAL A 1 202 ? -4.716 -9.174 30.115 1.00 74.56 202 VAL A CA 1
ATOM 1561 C C . VAL A 1 202 ? -5.597 -9.019 31.355 1.00 74.56 202 VAL A C 1
ATOM 1563 O O . VAL A 1 202 ? -5.084 -9.086 32.468 1.00 74.56 202 VAL A O 1
ATOM 1566 N N . ASN A 1 203 ? -6.913 -8.889 31.173 1.00 74.75 203 ASN A N 1
ATOM 1567 C CA . ASN A 1 203 ? -7.863 -8.746 32.281 1.00 74.75 203 ASN A CA 1
ATOM 1568 C C . ASN A 1 203 ? -7.999 -10.022 33.132 1.00 74.75 203 ASN A C 1
ATOM 1570 O O . ASN A 1 203 ? -8.368 -9.944 34.297 1.00 74.75 203 ASN A O 1
ATOM 1574 N N . ALA A 1 204 ? -7.738 -11.204 32.565 1.00 74.62 204 ALA A N 1
ATOM 1575 C CA . ALA A 1 204 ? -7.733 -12.464 33.312 1.00 74.62 204 ALA A CA 1
ATOM 1576 C C . ALA A 1 204 ? -6.444 -12.674 34.130 1.00 74.62 204 ALA A C 1
ATOM 1578 O O . ALA A 1 204 ? -6.430 -13.502 35.041 1.00 74.62 204 ALA A O 1
ATOM 1579 N N . ALA A 1 205 ? -5.365 -11.965 33.787 1.00 70.62 205 ALA A N 1
ATOM 1580 C CA . ALA A 1 205 ? -4.069 -12.039 34.458 1.00 70.62 205 ALA A CA 1
ATOM 1581 C C . ALA A 1 205 ? -3.865 -10.964 35.546 1.00 70.62 205 ALA A C 1
ATOM 1583 O O . ALA A 1 205 ? -2.894 -11.058 36.300 1.00 70.62 205 ALA A O 1
ATOM 1584 N N . SER A 1 206 ? -4.740 -9.952 35.604 1.00 61.09 206 SER A N 1
ATOM 1585 C CA . SER A 1 206 ? -4.769 -8.872 36.605 1.00 61.09 206 SER A CA 1
ATOM 1586 C C . SER A 1 206 ? -5.682 -9.195 37.780 1.00 61.09 206 SER A C 1
ATOM 1588 O O . SER A 1 206 ? -5.272 -8.921 38.929 1.00 61.09 206 SER A O 1
#

Foldseek 3Di:
DDDDDPPPPDPPDPPPVPPDDPDPPVPFADFLQRLLVVLLVLLVVLLVVLVVLLVVLVVLVVVDPDPPDDDDPVNVVVLLVVLVVLLVVLVVLLVCLVPPQLVVLLVQLLPDPDDDDPPDDRRDRDDPSLSSNSVSLSVSLSVSLVSLSVSLNSLSVSCSVVVDVSSVVSNVVSSVSSVVSRDHSVNSSVVVVVSNVVSVVVVVVD

Radius of gyration: 24.17 Å; chains: 1; bounding box: 52×76×68 Å

Secondary structure (DSSP, 8-state):
-PPP-------------------S-TT-PPBHHHHHHHHHHHHHHHHHHHHHHHHHHHHHHHH-----S---HHHHHHHHHHHHHHHHHHHHHHHHIIIIIIHHHHHHHHTS---PPSSP-TTSBPPHHHHHHHHHHHHHHHHHHHHHHHHHHHHHHHHHHH--HHHHHHHHHHHHHHHHT---HHHHHHHHHHHHHHHHHHHHH-

pLDDT: mean 76.19, std 18.02, range [28.25, 95.0]